Protein AF-0000000074260148 (afdb_homodimer)

Secondary structure (DSSP, 8-state):
-EEE-S-HHHHHHHHHHHHHHHHHHTPPEEEEEEEESSS--S-HHHHHHHHHHHHHHHHHHHHHHHHHTT--EEEEEEEE-HHHHHHHHHHHTT-S-EEEE----SS--SS-GGGGHHHHHHHH-SS-EEEEPP----/-EEE-S-GGGHHHHHHHHHHHHHHHTPPEEEEEEEESSS--S-HHHHHHHHHHHHHHHHHHHHHHHHHTT--EEEEEEEE-HHHHHHHHHHHTT-S-EEEE----SS--SS-GGGGHHHHHHHH-SS-EEEEPP----

Nearest PDB structures (foldseek):
  4r2l-assembly1_B-2  TM=7.404E-01  e=1.432E-06  Salmonella enterica subsp. enterica serovar Typhimurium str. LT2
  1mjh-assembly1_A  TM=7.047E-01  e=6.823E-06  Methanocaldococcus jannaschii
  2z3v-assembly1_A  TM=6.482E-01  e=2.674E-06  Thermus thermophilus HB8
  3cis-assembly4_H  TM=6.660E-01  e=1.295E-03  Mycobacterium tuberculosis
  2jax-assembly1_A-2  TM=6.660E-01  e=5.797E-03  Mycobacterium tuberculosis H37Rv

Radius of gyration: 19.1 Å; Cα contacts (8 Å, |Δi|>4): 539; chains: 2; bounding box: 44×57×39 Å

Sequence (276 aa):
MVVAVADPDDAAALADVATSLAAAHGATVHALSVVDMEAGGGHWDIVVERHEADATAAVDAVAERVAEAGLDAVRHVRYGSPDETIAAYAADHGADLIVMGAGARSGLRRFVSAGSTTPRVQRRSSVPVLAVPETSEEMVVAVADPDDAAALADVATSLAAAHGATVHALSVVDMEAGGGHWDIVVERHEADATAAVDAVAERVAEAGLDAVRHVRYGSPDETIAAYAADHGADLIVMGAGARSGLRRFVSAGSTTPRVQRRSSVPVLAVPETSEE

Solvent-accessible surface area (backbone atoms only — not comparable to full-atom values): 14393 Å² total; per-residue (Å²): 50,31,39,48,33,67,47,46,88,51,15,60,67,51,21,53,53,48,41,58,53,24,69,74,68,74,48,58,39,33,24,31,11,51,35,58,60,72,75,56,64,85,72,51,67,70,56,44,53,55,40,45,52,41,22,52,48,8,20,49,44,24,34,52,52,26,39,74,74,74,42,71,47,49,76,43,76,47,79,33,52,45,36,62,49,52,32,49,50,33,62,75,68,68,33,74,34,36,39,32,61,31,44,53,77,75,79,81,81,82,77,68,69,66,45,52,37,51,51,47,23,40,64,66,20,90,41,32,30,34,29,33,39,66,78,75,80,121,52,31,38,48,35,66,47,46,87,50,15,60,65,53,23,53,54,48,42,58,52,25,70,76,68,73,49,57,39,33,25,30,11,50,35,57,60,74,75,56,63,86,72,51,67,70,56,44,52,55,41,45,52,40,22,51,48,8,19,48,44,24,34,52,52,26,38,73,72,75,42,70,49,48,75,42,78,47,78,34,53,46,36,61,51,52,32,48,50,35,63,77,67,66,31,73,34,36,37,31,61,30,45,50,76,75,79,79,80,82,76,68,70,67,44,53,38,52,51,47,23,40,65,66,19,88,40,32,29,34,29,34,38,67,78,75,82,122

InterPro domains:
  IPR006016 UspA [PF00582] (2-133)
  IPR014729 Rossmann-like alpha/beta/alpha sandwich fold [G3DSA:3.40.50.620] (1-138)

Organism: NCBI:txid2743089

Structure (mmCIF, N/CA/C/O backbone):
data_AF-0000000074260148-model_v1
#
loop_
_entity.id
_entity.type
_entity.pdbx_description
1 polymer 'Universal stress protein'
#
loop_
_atom_site.group_PDB
_atom_site.id
_atom_site.type_symbol
_atom_site.label_atom_id
_atom_site.label_alt_id
_atom_site.label_comp_id
_atom_site.label_asym_id
_atom_site.label_entity_id
_atom_site.label_seq_id
_atom_site.pdbx_PDB_ins_code
_atom_site.Cartn_x
_atom_site.Cartn_y
_atom_site.Cartn_z
_atom_site.occupancy
_atom_site.B_iso_or_equiv
_atom_site.auth_seq_id
_atom_site.auth_comp_id
_atom_site.auth_asym_id
_atom_site.auth_atom_id
_atom_site.pdbx_PDB_model_num
ATOM 1 N N . MET A 1 1 ? -8.75 5.605 9.609 1 95.88 1 MET A N 1
ATOM 2 C CA . MET A 1 1 ? -7.785 5.535 8.516 1 95.88 1 MET A CA 1
ATOM 3 C C . MET A 1 1 ? -6.949 6.809 8.453 1 95.88 1 MET A C 1
ATOM 5 O O . MET A 1 1 ? -7.457 7.906 8.695 1 95.88 1 MET A O 1
ATOM 9 N N . VAL A 1 2 ? -5.629 6.652 8.141 1 97.62 2 VAL A N 1
ATOM 10 C CA . VAL A 1 2 ? -4.738 7.801 8.008 1 97.62 2 VAL A CA 1
ATOM 11 C C . VAL A 1 2 ? -4.422 8.031 6.531 1 97.62 2 VAL A C 1
ATOM 13 O O . VAL A 1 2 ? -3.99 7.113 5.828 1 97.62 2 VAL A O 1
ATOM 16 N N . VAL A 1 3 ? -4.676 9.203 6.09 1 97.69 3 VAL A N 1
ATOM 17 C CA . VAL A 1 3 ? -4.199 9.664 4.789 1 97.69 3 VAL A CA 1
ATOM 18 C C . VAL A 1 3 ? -2.986 10.57 4.973 1 97.69 3 VAL A C 1
ATOM 20 O O . VAL A 1 3 ? -3.121 11.727 5.395 1 97.69 3 VAL A O 1
ATOM 23 N N . ALA A 1 4 ? -1.833 10.023 4.676 1 97.25 4 ALA A N 1
ATOM 24 C CA . ALA A 1 4 ? -0.595 10.797 4.758 1 97.25 4 ALA A CA 1
ATOM 25 C C . ALA A 1 4 ? -0.276 11.469 3.426 1 97.25 4 ALA A C 1
ATOM 27 O O . ALA A 1 4 ? -0.114 10.797 2.406 1 97.25 4 ALA A O 1
ATOM 28 N N . VAL A 1 5 ? -0.141 12.766 3.475 1 94 5 VAL A N 1
ATOM 29 C CA . VAL A 1 5 ? 0.009 13.539 2.246 1 94 5 VAL A CA 1
ATOM 30 C C . VAL A 1 5 ? 1.077 14.617 2.439 1 94 5 VAL A C 1
ATOM 32 O O . VAL A 1 5 ? 1.074 15.328 3.443 1 94 5 VAL A O 1
ATOM 35 N N . ALA A 1 6 ? 2.041 14.617 1.541 1 86.75 6 ALA A N 1
ATOM 36 C CA . ALA A 1 6 ? 3.1 15.617 1.62 1 86.75 6 ALA A CA 1
ATOM 37 C C . ALA A 1 6 ? 2.91 16.703 0.563 1 86.75 6 ALA A C 1
ATOM 39 O O . ALA A 1 6 ? 3.234 17.875 0.796 1 86.75 6 ALA A O 1
ATOM 40 N N . ASP A 1 7 ? 2.436 16.344 -0.557 1 84.56 7 ASP A N 1
ATOM 41 C CA . ASP A 1 7 ? 2.244 17.25 -1.684 1 84.56 7 ASP A CA 1
ATOM 42 C C . ASP A 1 7 ? 0.759 17.5 -1.944 1 84.56 7 ASP A C 1
ATOM 44 O O . ASP A 1 7 ? 0.007 16.562 -2.205 1 84.56 7 ASP A O 1
ATOM 48 N N . PRO A 1 8 ? 0.373 18.766 -1.954 1 86.81 8 PRO A N 1
ATOM 49 C CA . PRO A 1 8 ? -1.029 19.094 -2.232 1 86.81 8 PRO A CA 1
ATOM 50 C C . PRO A 1 8 ? -1.505 18.547 -3.574 1 86.81 8 PRO A C 1
ATOM 52 O O . PRO A 1 8 ? -2.691 18.25 -3.74 1 86.81 8 PRO A O 1
ATOM 55 N N . ASP A 1 9 ? -0.556 18.375 -4.52 1 84.94 9 ASP A N 1
ATOM 56 C CA . ASP A 1 9 ? -0.931 17.891 -5.84 1 84.94 9 ASP A CA 1
ATOM 57 C C . ASP A 1 9 ? -1.389 16.438 -5.777 1 84.94 9 ASP A C 1
ATOM 59 O O . ASP A 1 9 ? -2.098 15.961 -6.668 1 84.94 9 ASP A O 1
ATOM 63 N N . ASP A 1 10 ? -1.05 15.766 -4.719 1 87.19 10 ASP A N 1
ATOM 64 C CA . ASP A 1 10 ? -1.437 14.367 -4.566 1 87.19 10 ASP A CA 1
ATOM 65 C C . ASP A 1 10 ? -2.752 14.242 -3.803 1 87.19 10 ASP A C 1
ATOM 67 O O . ASP A 1 10 ? -3.334 13.156 -3.732 1 87.19 10 ASP A O 1
ATOM 71 N N . ALA A 1 11 ? -3.215 15.32 -3.254 1 90.06 11 ALA A N 1
ATOM 72 C CA . ALA A 1 11 ? -4.316 15.297 -2.293 1 90.06 11 ALA A CA 1
ATOM 73 C C . ALA A 1 11 ? -5.586 14.734 -2.924 1 90.06 11 ALA A C 1
ATOM 75 O O . ALA A 1 11 ? -6.293 13.938 -2.307 1 90.06 11 ALA A O 1
ATOM 76 N N . ALA A 1 12 ? -5.844 15.125 -4.148 1 89.94 12 ALA A N 1
ATOM 77 C CA . ALA A 1 12 ? -7.102 14.734 -4.777 1 89.94 12 ALA A CA 1
ATOM 78 C C . ALA A 1 12 ? -7.195 13.219 -4.922 1 89.94 12 ALA A C 1
ATOM 80 O O . ALA A 1 12 ? -8.195 12.609 -4.523 1 89.94 12 ALA A O 1
ATOM 81 N N . ALA A 1 13 ? -6.219 12.656 -5.496 1 91.12 13 ALA A N 1
ATOM 82 C CA . ALA A 1 13 ? -6.219 11.211 -5.707 1 91.12 13 ALA A CA 1
ATOM 83 C C . ALA A 1 13 ? -6.312 10.469 -4.379 1 91.12 13 ALA A C 1
ATOM 85 O O . ALA A 1 13 ? -7.047 9.484 -4.266 1 91.12 13 ALA A O 1
ATOM 86 N N . LEU A 1 14 ? -5.605 10.891 -3.383 1 94.56 14 LEU A N 1
ATOM 87 C CA . LEU A 1 14 ? -5.609 10.242 -2.076 1 94.56 14 LEU A CA 1
ATOM 88 C C . LEU A 1 14 ? -6.969 10.391 -1.399 1 94.56 14 LEU A C 1
ATOM 90 O O . LEU A 1 14 ? -7.473 9.438 -0.801 1 94.56 14 LEU A O 1
ATOM 94 N N . ALA A 1 15 ? -7.52 11.539 -1.519 1 94.38 15 ALA A N 1
ATOM 95 C CA . ALA A 1 15 ? -8.828 11.789 -0.925 1 94.38 15 ALA A CA 1
ATOM 96 C C . ALA A 1 15 ? -9.898 10.914 -1.574 1 94.38 15 ALA A C 1
ATOM 98 O O . ALA A 1 15 ? -10.781 10.383 -0.89 1 94.38 15 ALA A O 1
ATOM 99 N N . ASP A 1 16 ? -9.852 10.797 -2.904 1 93.38 16 ASP A N 1
ATOM 100 C CA . ASP A 1 16 ? -10.828 9.969 -3.604 1 93.38 16 ASP A CA 1
ATOM 101 C C . ASP A 1 16 ? -10.789 8.531 -3.098 1 93.38 16 ASP A C 1
ATOM 103 O O . ASP A 1 16 ? -11.836 7.938 -2.822 1 93.38 16 ASP A O 1
ATOM 107 N N . VAL A 1 17 ? -9.609 8.031 -2.979 1 92.25 17 VAL A N 1
ATOM 108 C CA . VAL A 1 17 ? -9.438 6.668 -2.484 1 92.25 17 VAL A CA 1
ATOM 109 C C . VAL A 1 17 ? -9.938 6.574 -1.043 1 92.25 17 VAL A C 1
ATOM 111 O O . VAL A 1 17 ? -10.688 5.66 -0.697 1 92.25 17 VAL A O 1
ATOM 114 N N . ALA A 1 18 ? -9.539 7.508 -0.226 1 91.81 18 ALA A N 1
ATOM 115 C CA . ALA A 1 18 ? -9.906 7.523 1.187 1 91.81 18 ALA A CA 1
ATOM 116 C C . ALA A 1 18 ? -11.422 7.633 1.356 1 91.81 18 ALA A C 1
ATOM 118 O O . ALA A 1 18 ? -12.008 6.957 2.207 1 91.81 18 ALA A O 1
ATOM 119 N N . THR A 1 19 ? -12.023 8.453 0.568 1 92.56 19 THR A N 1
ATOM 120 C CA . THR A 1 19 ? -13.469 8.656 0.664 1 92.56 19 THR A CA 1
ATOM 121 C C . THR A 1 19 ? -14.219 7.387 0.296 1 92.56 19 THR A C 1
ATOM 123 O O . THR A 1 19 ? -15.172 7.004 0.978 1 92.56 19 THR A O 1
ATOM 126 N N . SER A 1 20 ? -13.828 6.773 -0.776 1 89.56 20 SER A N 1
ATOM 127 C CA . SER A 1 20 ? -14.453 5.523 -1.192 1 89.56 20 SER A CA 1
ATOM 128 C C . SER A 1 20 ? -14.367 4.469 -0.094 1 89.56 20 SER A C 1
ATOM 130 O O . SER A 1 20 ? -15.359 3.807 0.215 1 89.56 20 SER A O 1
ATOM 132 N N . LEU A 1 21 ? -13.203 4.379 0.535 1 88.75 21 LEU A N 1
ATOM 133 C CA . LEU A 1 21 ? -12.984 3.395 1.588 1 88.75 21 LEU A CA 1
ATOM 134 C C . LEU A 1 21 ? -13.766 3.758 2.846 1 88.75 21 LEU A C 1
ATOM 136 O O . LEU A 1 21 ? -14.359 2.887 3.484 1 88.75 21 LEU A O 1
ATOM 140 N N . ALA A 1 22 ? -13.75 5 3.18 1 89.38 22 ALA A N 1
ATOM 141 C CA . ALA A 1 22 ? -14.438 5.469 4.379 1 89.38 22 ALA A CA 1
ATOM 142 C C . ALA A 1 22 ? -15.945 5.281 4.262 1 89.38 22 ALA A C 1
ATOM 144 O O . ALA A 1 22 ? -16.609 4.895 5.227 1 89.38 22 ALA A O 1
ATOM 145 N N . ALA A 1 23 ? -16.453 5.527 3.107 1 85 23 ALA A N 1
ATOM 146 C CA . ALA A 1 23 ? -17.891 5.375 2.879 1 85 23 ALA A CA 1
ATOM 147 C C . ALA A 1 23 ? -18.312 3.914 3.02 1 85 23 ALA A C 1
ATOM 149 O O . ALA A 1 23 ? -19.391 3.621 3.537 1 85 23 ALA A O 1
ATOM 150 N N . ALA A 1 24 ? -17.469 3.045 2.633 1 81.06 24 ALA A N 1
ATOM 151 C CA . ALA A 1 24 ? -17.781 1.617 2.654 1 81.06 24 ALA A CA 1
ATOM 152 C C . ALA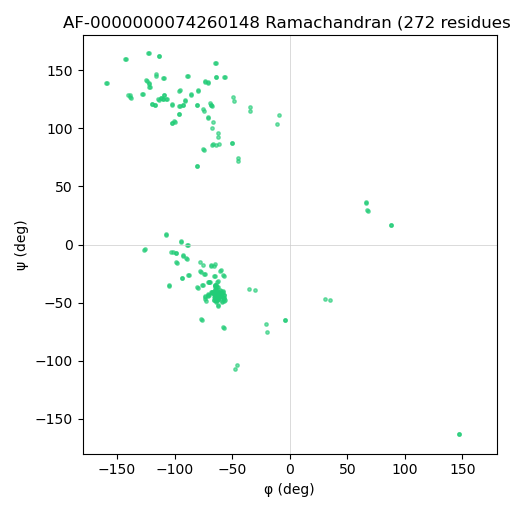 A 1 24 ? -17.672 1.055 4.07 1 81.06 24 ALA A C 1
ATOM 154 O O . ALA A 1 24 ? -18.359 0.094 4.414 1 81.06 24 ALA A O 1
ATOM 155 N N . HIS A 1 25 ? -16.891 1.694 5.023 1 81.81 25 HIS A N 1
ATOM 156 C CA . HIS A 1 25 ? -16.562 1.053 6.293 1 81.81 25 HIS A CA 1
ATOM 157 C C . HIS A 1 25 ? -16.938 1.952 7.469 1 81.81 25 HIS A C 1
ATOM 159 O O . HIS A 1 25 ? -16.797 1.551 8.625 1 81.81 25 HIS A O 1
ATOM 165 N N . GLY A 1 26 ? -17.391 3.143 7.199 1 83.75 26 GLY A N 1
ATOM 166 C CA . GLY A 1 26 ? -17.672 4.09 8.266 1 83.75 26 GLY A CA 1
ATOM 167 C C . GLY A 1 26 ? -16.422 4.527 9.016 1 83.75 26 GLY A C 1
ATOM 168 O O . GLY A 1 26 ? -16.469 4.707 10.234 1 83.75 26 GLY A O 1
ATOM 169 N N . ALA A 1 27 ? -15.352 4.664 8.352 1 88 27 ALA A N 1
ATOM 170 C CA . ALA A 1 27 ? -14.062 4.969 8.961 1 88 27 ALA A CA 1
ATOM 171 C C . ALA A 1 27 ? -13.852 6.473 9.086 1 88 27 ALA A C 1
ATOM 173 O O . ALA A 1 27 ? -14.344 7.246 8.258 1 88 27 ALA A O 1
ATOM 174 N N . THR A 1 28 ? -13.188 6.898 10.148 1 93.81 28 THR A N 1
ATOM 175 C CA . THR A 1 28 ?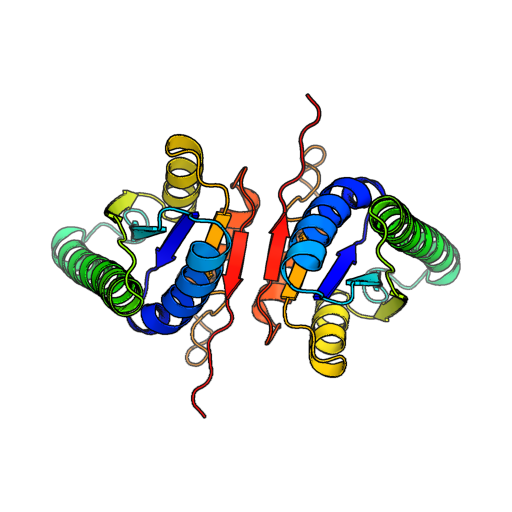 -12.734 8.281 10.289 1 93.81 28 THR A CA 1
ATOM 176 C C . THR A 1 28 ? -11.461 8.516 9.484 1 93.81 28 THR A C 1
ATOM 178 O O . THR A 1 28 ? -10.531 7.707 9.523 1 93.81 28 THR A O 1
ATOM 181 N N . VAL A 1 29 ? -11.508 9.648 8.734 1 96.75 29 VAL A N 1
ATOM 182 C CA . VAL A 1 29 ? -10.344 9.984 7.926 1 96.75 29 VAL A CA 1
ATOM 183 C C . VAL A 1 29 ? -9.461 10.977 8.68 1 96.75 29 VAL A C 1
ATOM 185 O O . VAL A 1 29 ? -9.914 12.055 9.07 1 96.75 29 VAL A O 1
ATOM 188 N N . HIS A 1 30 ? -8.219 10.609 8.961 1 98.19 30 HIS A N 1
ATOM 189 C CA . HIS A 1 30 ? -7.191 11.508 9.484 1 98.19 30 HIS A CA 1
ATOM 190 C C . HIS A 1 30 ? -6.254 11.969 8.375 1 98.19 30 HIS A C 1
ATOM 192 O O . HIS A 1 30 ? -5.465 11.18 7.852 1 98.19 30 HIS A O 1
ATOM 198 N N . ALA A 1 31 ? -6.398 13.219 7.961 1 98.25 31 ALA A N 1
ATOM 199 C CA . ALA A 1 31 ? -5.441 13.805 7.027 1 98.25 31 ALA A CA 1
ATOM 200 C C . ALA A 1 31 ? -4.184 14.273 7.75 1 98.25 31 ALA A C 1
ATOM 202 O O . ALA A 1 31 ? -4.254 15.141 8.625 1 98.25 31 ALA A O 1
ATOM 203 N N . LEU A 1 32 ? -3.055 13.703 7.359 1 98.44 32 LEU A N 1
ATOM 204 C CA . LEU A 1 32 ? -1.814 13.953 8.086 1 98.44 32 LEU A CA 1
ATOM 205 C C . LEU A 1 32 ? -0.707 14.398 7.137 1 98.44 32 LEU A C 1
ATOM 207 O O . LEU A 1 32 ? -0.5 13.781 6.086 1 98.44 32 LEU A O 1
ATOM 211 N N . SER A 1 33 ? -0.064 15.43 7.426 1 97.44 33 SER A N 1
ATOM 212 C CA . SER A 1 33 ? 1.19 15.828 6.789 1 97.44 33 SER A CA 1
ATOM 213 C C . SER A 1 33 ? 2.293 16.031 7.82 1 97.44 33 SER A C 1
ATOM 215 O O . SER A 1 33 ? 2.037 16.531 8.922 1 97.44 33 SER A O 1
ATOM 217 N N . VAL A 1 34 ? 3.479 15.609 7.453 1 95.44 34 VAL A N 1
ATOM 218 C CA . VAL A 1 34 ? 4.613 15.719 8.359 1 95.44 34 VAL A CA 1
ATOM 219 C C . VAL A 1 34 ? 5.672 16.641 7.762 1 95.44 34 VAL A C 1
ATOM 221 O O . VAL A 1 34 ? 6.125 16.422 6.633 1 95.44 34 VAL A O 1
ATOM 224 N N . VAL A 1 35 ? 6.004 17.703 8.422 1 92.69 35 VAL A N 1
ATOM 225 C CA . VAL A 1 35 ? 7.125 18.547 8.047 1 92.69 35 VAL A CA 1
ATOM 226 C C . VAL A 1 35 ? 8.438 17.875 8.422 1 92.69 35 VAL A C 1
ATOM 228 O O . VAL A 1 35 ? 8.711 17.641 9.602 1 92.69 35 VAL A O 1
ATOM 231 N N . ASP A 1 36 ? 9.211 17.578 7.375 1 88.06 36 ASP A N 1
ATOM 232 C CA . ASP A 1 36 ? 10.453 16.844 7.574 1 88.06 36 ASP A CA 1
ATOM 233 C C . ASP A 1 36 ? 11.5 17.719 8.266 1 88.06 36 ASP A C 1
ATOM 235 O O . ASP A 1 36 ? 12.039 18.641 7.664 1 88.06 36 ASP A O 1
ATOM 239 N N . MET A 1 37 ? 11.789 17.391 9.5 1 84.75 37 MET A N 1
ATOM 240 C CA . MET A 1 37 ? 12.742 18.188 10.273 1 84.75 37 MET A CA 1
ATOM 241 C C . MET A 1 37 ? 14.156 17.656 10.094 1 84.75 37 MET A C 1
ATOM 243 O O . MET A 1 37 ? 15.125 18.281 10.539 1 84.75 37 MET A O 1
ATOM 247 N N . GLU A 1 38 ? 14.273 16.531 9.539 1 76.38 38 GLU A N 1
ATOM 248 C CA . GLU A 1 38 ? 15.602 15.961 9.328 1 76.38 38 GLU A CA 1
ATOM 249 C C . GLU A 1 38 ? 16.203 16.422 8 1 76.38 38 GLU A C 1
ATOM 251 O O . GLU A 1 38 ? 17.406 16.312 7.777 1 76.38 38 GLU A O 1
ATOM 256 N N . ALA A 1 39 ? 15.383 16.781 7.004 1 64.56 39 ALA A N 1
ATOM 257 C CA . ALA A 1 39 ? 15.883 17.203 5.695 1 64.56 39 ALA A CA 1
ATOM 258 C C . ALA A 1 39 ? 16.688 18.5 5.805 1 64.56 39 ALA A C 1
ATOM 260 O O . ALA A 1 39 ? 17.578 18.75 4.977 1 64.56 39 ALA A O 1
ATOM 261 N N . GLY A 1 40 ? 16.391 19.562 6.617 1 57.16 40 GLY A N 1
ATOM 262 C CA . GLY A 1 40 ? 16.984 20.875 6.613 1 57.16 40 GLY A CA 1
ATOM 263 C C . GLY A 1 40 ? 18.375 20.906 7.223 1 57.16 40 GLY A C 1
ATOM 264 O O . GLY A 1 40 ? 18.562 20.547 8.391 1 57.16 40 GLY A O 1
ATOM 265 N N . GLY A 1 41 ? 19.219 20.594 6.516 1 49.44 41 GLY A N 1
ATOM 266 C CA . GLY A 1 41 ? 20.531 21.109 6.844 1 49.44 41 GLY A CA 1
ATOM 267 C C . GLY A 1 41 ? 20.484 22.5 7.434 1 49.44 41 GLY A C 1
ATOM 268 O O . GLY A 1 41 ? 19.594 23.297 7.105 1 49.44 41 GLY A O 1
ATOM 269 N N . GLY A 1 42 ? 20.859 22.688 8.656 1 53.66 42 GLY A N 1
ATOM 270 C CA . GLY A 1 42 ? 21.172 23.844 9.492 1 53.66 42 GLY A CA 1
ATOM 271 C C . GLY A 1 42 ? 20.31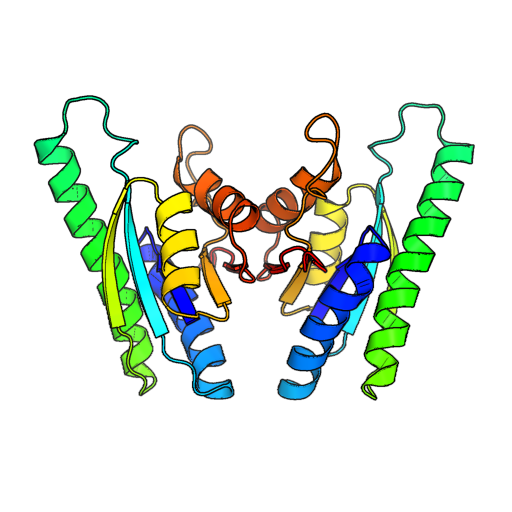2 25.062 9.188 1 53.66 42 GLY A C 1
ATOM 272 O O . GLY A 1 42 ? 20.328 26.047 9.93 1 53.66 42 GLY A O 1
ATOM 273 N N . HIS A 1 43 ? 20.125 25.453 7.996 1 53.38 43 HIS A N 1
ATOM 274 C CA . HIS A 1 43 ? 19.5 26.75 7.73 1 53.38 43 HIS A CA 1
ATOM 275 C C . HIS A 1 43 ? 17.984 26.656 7.863 1 53.38 43 HIS A C 1
ATOM 277 O O . HIS A 1 43 ? 17.266 26.734 6.867 1 53.38 43 HIS A O 1
ATOM 283 N N . TRP A 1 44 ? 17.422 26.438 9.039 1 56.5 44 TRP A N 1
ATOM 284 C CA . TRP A 1 44 ? 16.219 25.828 9.57 1 56.5 44 TRP A CA 1
ATOM 285 C C . TRP A 1 44 ? 15 26.719 9.352 1 56.5 44 TRP A C 1
ATOM 287 O O . TRP A 1 44 ? 13.93 26.234 8.984 1 56.5 44 TRP A O 1
ATOM 297 N N . ASP A 1 45 ? 15.125 28.125 9.422 1 60.56 45 ASP A N 1
ATOM 298 C CA . ASP A 1 45 ? 13.93 28.906 9.734 1 60.56 45 ASP A CA 1
ATOM 299 C C . ASP A 1 45 ? 13.016 29.016 8.516 1 60.56 45 ASP A C 1
ATOM 301 O O . ASP A 1 45 ? 11.828 28.719 8.594 1 60.56 45 ASP A O 1
ATOM 305 N N . ILE A 1 46 ? 13.508 29.688 7.449 1 58.31 46 ILE A N 1
ATOM 306 C CA . ILE A 1 46 ? 12.688 30 6.277 1 58.31 46 ILE A CA 1
ATOM 307 C C . ILE A 1 46 ? 12.234 28.703 5.609 1 58.31 46 ILE A C 1
ATOM 309 O O . ILE A 1 46 ? 11.078 28.578 5.191 1 58.31 46 ILE A O 1
ATOM 313 N N . VAL A 1 47 ? 13 27.75 5.684 1 63.19 47 VAL A N 1
ATOM 314 C CA . VAL A 1 47 ? 12.742 26.469 5.023 1 63.19 47 VAL A CA 1
ATOM 315 C C . VAL A 1 47 ? 11.633 25.719 5.762 1 63.19 47 VAL A C 1
ATOM 317 O O . VAL A 1 47 ? 10.727 25.172 5.141 1 63.19 47 VAL A O 1
ATOM 320 N N . VAL A 1 48 ? 11.57 26.078 6.969 1 71.31 48 VAL A N 1
ATOM 321 C CA . VAL A 1 48 ? 10.578 25.391 7.777 1 71.31 48 VAL A CA 1
ATOM 322 C C . VAL A 1 48 ? 9.203 26 7.539 1 71.31 48 VAL A C 1
ATOM 324 O O . VAL A 1 48 ? 8.203 25.281 7.441 1 71.31 48 VAL A O 1
ATOM 327 N N . GLU A 1 49 ? 9.195 27.344 7.363 1 75.56 49 GLU A N 1
ATOM 328 C CA . GLU A 1 49 ? 7.914 28 7.148 1 75.56 49 GLU A CA 1
ATOM 329 C C . GLU A 1 49 ? 7.273 27.547 5.84 1 75.56 49 GLU A C 1
ATOM 331 O O . GLU A 1 49 ? 6.062 27.344 5.777 1 75.56 49 GLU A O 1
ATOM 336 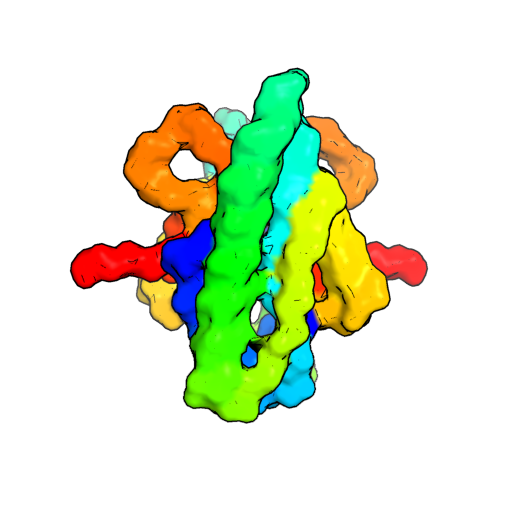N N . ARG A 1 50 ? 8.078 27.484 4.852 1 78.44 50 ARG A N 1
ATOM 337 C CA . ARG A 1 50 ? 7.562 27.062 3.557 1 78.44 50 ARG A CA 1
ATOM 338 C C . ARG A 1 50 ? 7.09 25.609 3.609 1 78.44 50 ARG A C 1
ATOM 340 O O . ARG A 1 50 ? 6.047 25.281 3.053 1 78.44 50 ARG A O 1
ATOM 347 N N . HIS A 1 51 ? 7.73 24.828 4.316 1 83.56 51 HIS A N 1
ATOM 348 C CA . HIS A 1 51 ? 7.359 23.422 4.438 1 83.56 51 HIS A CA 1
ATOM 349 C C . HIS A 1 51 ? 6.07 23.266 5.234 1 83.56 51 HIS A C 1
ATOM 351 O O . HIS A 1 51 ? 5.238 22.406 4.914 1 83.56 51 HIS A O 1
ATOM 357 N N . GLU A 1 52 ? 5.969 24.172 6.121 1 89.31 52 GLU A N 1
ATOM 358 C CA . GLU A 1 52 ? 4.746 24.141 6.914 1 89.31 52 GLU A CA 1
ATOM 359 C C . GLU A 1 52 ? 3.535 24.562 6.086 1 89.31 52 GLU A C 1
ATOM 361 O O . GLU A 1 52 ? 2.455 23.984 6.219 1 89.31 52 GLU A O 1
ATOM 366 N N . ALA A 1 53 ? 3.717 25.594 5.324 1 91.69 53 ALA A N 1
ATOM 367 C CA . ALA A 1 53 ? 2.633 26.047 4.457 1 91.69 53 ALA A CA 1
ATOM 368 C C . ALA A 1 53 ? 2.213 24.953 3.484 1 91.69 53 ALA A C 1
ATOM 370 O O . ALA A 1 53 ? 1.02 24.734 3.26 1 91.69 53 ALA A O 1
ATOM 371 N N . ASP A 1 54 ? 3.123 24.266 2.938 1 89.62 54 ASP A N 1
ATOM 372 C CA . ASP A 1 54 ? 2.838 23.172 2.02 1 89.62 54 ASP A CA 1
ATOM 373 C C . ASP A 1 54 ? 2.117 22.031 2.734 1 89.62 54 ASP A C 1
ATOM 375 O O . ASP A 1 54 ? 1.187 21.438 2.186 1 89.62 54 ASP A O 1
ATOM 379 N N . ALA A 1 55 ? 2.594 21.766 3.93 1 93.56 55 ALA A N 1
ATOM 380 C CA . ALA A 1 55 ? 1.971 20.703 4.723 1 93.56 55 ALA A CA 1
ATOM 381 C C . ALA A 1 55 ? 0.514 21.047 5.031 1 93.56 55 ALA A C 1
ATOM 383 O O . ALA A 1 55 ? -0.37 20.203 4.883 1 93.56 55 ALA A O 1
ATOM 384 N N . THR A 1 56 ? 0.291 22.266 5.402 1 96.31 56 THR A N 1
ATOM 385 C CA . THR A 1 56 ? -1.061 22.719 5.719 1 96.31 56 THR A CA 1
ATOM 386 C C . THR A 1 56 ? -1.949 22.672 4.48 1 96.31 56 THR A C 1
ATOM 388 O O . THR A 1 56 ? -3.082 22.188 4.539 1 96.31 56 THR A O 1
ATOM 391 N N . ALA A 1 57 ? -1.42 23.109 3.389 1 95.94 57 ALA A N 1
ATOM 392 C CA . ALA A 1 57 ? -2.176 23.078 2.139 1 95.94 57 ALA A CA 1
ATOM 393 C C . ALA A 1 57 ? -2.545 21.656 1.743 1 95.94 57 ALA A C 1
ATOM 395 O O . ALA A 1 57 ? -3.648 21.406 1.252 1 95.94 57 ALA A O 1
ATOM 396 N N . ALA A 1 58 ? -1.646 20.781 1.921 1 94.44 58 ALA A N 1
ATOM 397 C CA . ALA A 1 58 ? -1.872 19.375 1.556 1 94.44 58 ALA A CA 1
ATOM 398 C C . ALA A 1 58 ? -2.99 18.766 2.395 1 94.44 58 ALA A C 1
ATOM 400 O O . ALA A 1 58 ? -3.898 18.125 1.857 1 94.44 58 ALA A O 1
ATOM 401 N N . VAL A 1 59 ? -2.916 18.953 3.67 1 97.12 59 VAL A N 1
ATOM 402 C CA . VAL A 1 59 ? -3.924 18.422 4.586 1 97.12 59 VAL A CA 1
ATOM 403 C C . VAL A 1 59 ? -5.277 19.062 4.281 1 97.12 59 VAL A C 1
ATOM 405 O O . VAL A 1 59 ? -6.305 18.375 4.281 1 97.12 59 VAL A O 1
ATOM 408 N N . ASP A 1 60 ? -5.32 20.344 4.043 1 97.06 60 ASP A N 1
ATOM 409 C CA . ASP A 1 60 ? -6.559 21.047 3.719 1 97.06 60 ASP A CA 1
ATOM 410 C C . ASP A 1 60 ? -7.18 20.5 2.434 1 97.06 60 ASP A C 1
ATOM 412 O O . ASP A 1 60 ? -8.398 20.312 2.355 1 97.06 60 ASP A O 1
ATOM 416 N N . ALA A 1 61 ? -6.359 20.312 1.476 1 95.38 61 ALA A N 1
ATOM 417 C CA . ALA A 1 61 ? -6.844 19.797 0.199 1 95.38 61 ALA A CA 1
ATOM 418 C C . ALA A 1 61 ? -7.523 18.438 0.379 1 95.38 61 ALA A C 1
ATOM 420 O O . ALA A 1 61 ? -8.594 18.188 -0.189 1 95.38 61 ALA A O 1
ATOM 421 N N . VAL A 1 62 ? -6.934 17.531 1.161 1 96.44 62 VAL A N 1
ATOM 422 C CA . VAL A 1 62 ? -7.527 16.234 1.441 1 96.44 62 VAL A CA 1
ATOM 423 C C . VAL A 1 62 ? -8.852 16.406 2.18 1 96.44 62 VAL A C 1
ATOM 425 O O . VAL A 1 62 ? -9.867 15.82 1.805 1 96.44 62 VAL A O 1
ATOM 428 N N . ALA A 1 63 ? -8.875 17.234 3.191 1 96.81 63 ALA A N 1
ATOM 429 C CA . ALA A 1 63 ? -10.062 17.438 4.02 1 96.81 63 ALA A CA 1
ATOM 430 C C . ALA A 1 63 ? -11.211 18.016 3.199 1 96.81 63 ALA A C 1
ATOM 432 O O . ALA A 1 63 ? -12.367 17.625 3.365 1 96.81 63 ALA A O 1
ATOM 433 N N . GLU A 1 64 ? -10.914 18.953 2.41 1 95.69 64 GLU A N 1
ATOM 434 C CA . GLU A 1 64 ? -11.938 19.578 1.58 1 95.69 64 GLU A CA 1
ATOM 435 C C . GLU A 1 64 ? -12.57 18.578 0.628 1 95.69 64 GLU A C 1
ATOM 437 O O . GLU A 1 64 ? -13.797 18.547 0.468 1 95.69 64 GLU A O 1
ATOM 442 N N . ARG A 1 65 ? -11.758 17.797 0.02 1 93.81 65 ARG A N 1
ATOM 443 C CA . ARG A 1 65 ? -12.266 16.781 -0.902 1 93.81 65 ARG A CA 1
ATOM 444 C C . ARG A 1 65 ? -13.109 15.742 -0.168 1 93.81 65 ARG A C 1
ATOM 446 O O . ARG A 1 65 ? -14.141 15.305 -0.676 1 93.81 65 ARG A O 1
ATOM 453 N N . VAL A 1 66 ? -12.664 15.305 0.968 1 94.88 66 VAL A N 1
ATOM 454 C CA . VAL A 1 66 ? -13.406 14.359 1.792 1 94.88 66 VAL A CA 1
ATOM 455 C C . VAL A 1 66 ? -14.75 14.969 2.188 1 94.88 66 VAL A C 1
ATOM 457 O O . VAL A 1 66 ? -15.781 14.289 2.154 1 94.88 66 VAL A O 1
ATOM 460 N N . ALA A 1 67 ? -14.766 16.25 2.494 1 94.56 67 ALA A N 1
ATOM 461 C CA . ALA A 1 67 ? -15.984 16.953 2.875 1 94.56 67 ALA A CA 1
ATOM 462 C C . ALA A 1 67 ? -16.984 16.984 1.722 1 94.56 67 ALA A C 1
ATOM 464 O O . ALA A 1 67 ? -18.203 16.922 1.938 1 94.56 67 ALA A O 1
ATOM 465 N N . GLU A 1 68 ? -16.438 17.109 0.532 1 93.56 68 GLU A N 1
ATOM 466 C CA . GLU A 1 68 ? -17.297 17.109 -0.652 1 93.56 68 GLU A CA 1
ATOM 467 C C . GLU A 1 68 ? -18.078 15.805 -0.757 1 93.56 68 GLU A C 1
ATOM 469 O O . GLU A 1 68 ? -19.141 15.773 -1.382 1 93.56 68 GLU A O 1
ATOM 474 N N . ALA A 1 69 ? -17.625 14.797 -0.163 1 91.38 69 ALA A N 1
ATOM 475 C CA . ALA A 1 69 ? -18.312 13.508 -0.189 1 91.38 69 ALA A CA 1
ATOM 476 C C . ALA A 1 69 ? -19.203 13.336 1.029 1 91.38 69 ALA A C 1
ATOM 478 O O . ALA A 1 69 ? -19.781 12.258 1.242 1 91.38 69 ALA A O 1
ATOM 479 N N . GLY A 1 70 ? -19.281 14.328 1.87 1 92.19 70 GLY A N 1
ATOM 480 C CA . GLY A 1 70 ? -20.172 14.297 3.023 1 92.19 70 GLY A CA 1
ATOM 481 C C . GLY A 1 70 ? -19.531 13.664 4.25 1 92.19 70 GLY A C 1
ATOM 482 O O . GLY A 1 70 ? -20.234 13.234 5.168 1 92.19 70 GLY A O 1
ATOM 483 N N . LEU A 1 71 ? -18.281 13.555 4.234 1 93.69 71 LEU A N 1
ATOM 484 C CA . LEU A 1 71 ? -17.531 12.992 5.355 1 93.69 71 LEU A CA 1
ATOM 485 C C . LEU A 1 71 ? -16.656 14.047 6.02 1 93.69 71 LEU A C 1
ATOM 487 O O . LEU A 1 71 ? -16.438 15.125 5.453 1 93.69 71 LEU A O 1
ATOM 491 N N . ASP A 1 72 ? -16.266 13.695 7.234 1 91.12 72 ASP A N 1
ATOM 492 C CA . ASP A 1 72 ? -15.367 14.609 7.93 1 91.12 72 ASP A CA 1
ATOM 493 C C . ASP A 1 72 ? -13.969 14.008 8.055 1 91.12 72 ASP A C 1
ATOM 495 O O . ASP A 1 72 ? -13.82 12.797 8.195 1 91.12 72 ASP A O 1
ATOM 499 N N . ALA A 1 73 ? -13.023 14.875 7.93 1 96.19 73 ALA A N 1
ATOM 500 C CA . ALA A 1 73 ? -11.633 14.469 8.141 1 96.19 73 ALA A CA 1
ATOM 501 C C . ALA A 1 73 ? -10.984 15.297 9.242 1 96.19 73 ALA A C 1
ATOM 503 O O . ALA A 1 73 ? -11.211 16.5 9.336 1 96.19 73 ALA A O 1
ATOM 504 N N . VAL A 1 74 ? -10.234 14.688 10.07 1 96.81 74 VAL A N 1
ATOM 505 C CA . VAL A 1 74 ? -9.422 15.383 11.062 1 96.81 74 VAL A CA 1
ATOM 506 C C . VAL A 1 74 ? -8.086 15.789 10.438 1 96.81 74 VAL A C 1
ATOM 508 O O . VAL A 1 74 ? -7.43 14.977 9.781 1 96.81 74 VAL A O 1
ATOM 511 N N . ARG A 1 75 ? -7.727 17.031 10.594 1 97.88 75 ARG A N 1
ATOM 512 C CA . ARG A 1 75 ? -6.512 17.594 10 1 97.88 75 ARG A CA 1
ATOM 513 C C . ARG A 1 75 ? -5.359 17.578 11 1 97.88 75 ARG A C 1
ATOM 515 O O . ARG A 1 75 ? -5.52 18.031 12.133 1 97.88 75 ARG A O 1
ATOM 522 N N . HIS A 1 76 ? -4.219 17.109 10.555 1 98 76 HIS A N 1
ATOM 523 C CA . HIS A 1 76 ? -3.037 17.109 11.406 1 98 76 HIS A CA 1
ATOM 524 C C . HIS A 1 76 ? -1.787 17.484 10.617 1 98 76 HIS A C 1
ATOM 526 O O . HIS A 1 76 ? -1.532 16.938 9.547 1 98 76 HIS A O 1
ATOM 532 N N . VAL A 1 77 ? -1.048 18.453 11.133 1 97.5 77 VAL A N 1
ATOM 533 C CA . VAL A 1 77 ? 0.321 18.719 10.703 1 97.5 77 VAL A CA 1
ATOM 534 C C . VAL A 1 77 ? 1.288 18.422 11.844 1 97.5 77 VAL A C 1
ATOM 536 O O . VAL A 1 77 ? 1.115 18.922 12.961 1 97.5 77 VAL A O 1
ATOM 539 N N . ARG A 1 78 ? 2.236 17.594 11.617 1 96.88 78 ARG A N 1
ATOM 540 C CA . ARG A 1 78 ? 3.223 17.203 12.617 1 96.88 78 ARG A CA 1
ATOM 541 C C . ARG A 1 78 ? 4.641 17.5 12.133 1 96.88 78 ARG A C 1
ATOM 543 O O . ARG A 1 78 ? 4.844 17.844 10.969 1 96.88 78 ARG A O 1
ATOM 550 N N . TYR A 1 79 ? 5.59 17.469 13.109 1 94.06 79 TYR A N 1
ATOM 551 C CA . TYR A 1 79 ? 6.996 17.734 12.82 1 94.06 79 TYR A CA 1
ATOM 552 C C . TYR A 1 79 ? 7.867 16.562 13.219 1 94.06 79 TYR A C 1
ATOM 554 O O . TYR A 1 79 ? 7.664 15.953 14.273 1 94.06 79 TYR A O 1
ATOM 562 N N . GLY A 1 80 ? 8.828 16.156 12.359 1 93.38 80 GLY A N 1
ATOM 563 C CA . GLY A 1 80 ? 9.727 15.047 12.656 1 93.38 80 GLY A CA 1
ATOM 564 C C . GLY A 1 80 ? 10.133 14.266 11.422 1 93.38 80 GLY A C 1
ATOM 565 O O . GLY A 1 80 ? 10.188 14.82 10.32 1 93.38 80 GLY A O 1
ATOM 566 N N . SER A 1 81 ? 10.641 13.07 11.641 1 92.88 81 SER A N 1
ATOM 567 C CA . SER A 1 81 ? 10.875 12.148 10.539 1 92.88 81 SER A CA 1
ATOM 568 C C . SER A 1 81 ? 9.562 11.641 9.953 1 92.88 81 SER A C 1
ATOM 570 O O . SER A 1 81 ? 8.758 11.039 10.656 1 92.88 81 SER A O 1
ATOM 572 N N . PRO A 1 82 ? 9.305 11.844 8.695 1 94.44 82 PRO A N 1
ATOM 573 C CA . PRO A 1 82 ? 8 11.516 8.117 1 94.44 82 PRO A CA 1
ATOM 574 C C . PRO A 1 82 ? 7.625 10.055 8.32 1 94.44 82 PRO A C 1
ATOM 576 O O . PRO A 1 82 ? 6.512 9.75 8.758 1 94.44 82 PRO A O 1
ATOM 579 N N . ASP A 1 83 ? 8.547 9.141 8.016 1 94.44 83 ASP A N 1
ATOM 580 C CA . ASP A 1 83 ? 8.203 7.723 8.094 1 94.44 83 ASP A CA 1
ATOM 581 C C . ASP A 1 83 ? 7.91 7.312 9.539 1 94.44 83 ASP A C 1
ATOM 583 O O . ASP A 1 83 ? 6.938 6.602 9.797 1 94.44 83 ASP A O 1
ATOM 587 N N . GLU A 1 84 ? 8.742 7.801 10.5 1 95.88 84 GLU A N 1
ATOM 588 C CA . GLU A 1 84 ? 8.523 7.504 11.914 1 95.88 84 GLU A CA 1
ATOM 589 C C . GLU A 1 84 ? 7.219 8.117 12.414 1 95.88 84 GLU A C 1
ATOM 591 O O . GLU A 1 84 ? 6.43 7.449 13.086 1 95.88 84 GLU A O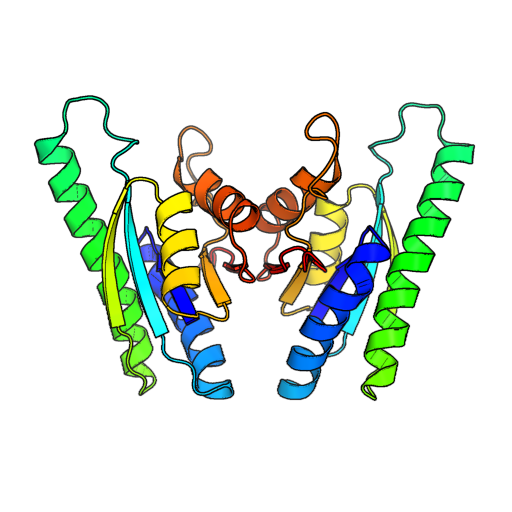 1
ATOM 596 N N . THR A 1 85 ? 7.008 9.336 12.047 1 97.44 85 THR A N 1
ATOM 597 C CA . THR A 1 85 ? 5.859 10.086 12.539 1 97.44 85 THR A CA 1
ATOM 598 C C . THR A 1 85 ? 4.559 9.508 11.992 1 97.44 85 THR A C 1
ATOM 600 O O . THR A 1 85 ? 3.586 9.344 12.727 1 97.44 85 THR A O 1
ATOM 603 N N . ILE A 1 86 ? 4.512 9.141 10.734 1 97.75 86 ILE A N 1
ATOM 604 C CA . ILE A 1 86 ? 3.32 8.586 10.102 1 97.75 86 ILE A CA 1
ATOM 605 C C . ILE A 1 86 ? 2.982 7.234 10.734 1 97.75 86 ILE A C 1
ATOM 607 O O . ILE A 1 86 ? 1.837 6.996 11.125 1 97.75 86 ILE A O 1
ATOM 611 N N . ALA A 1 87 ? 4.004 6.375 10.867 1 97.31 87 ALA A N 1
ATOM 612 C CA . ALA A 1 87 ? 3.777 5.051 11.438 1 97.31 87 ALA A CA 1
ATOM 613 C C . ALA A 1 87 ? 3.297 5.156 12.883 1 97.31 87 ALA A C 1
ATOM 615 O O . ALA A 1 87 ? 2.355 4.465 13.281 1 97.31 87 ALA A O 1
ATOM 616 N N . ALA A 1 88 ? 3.945 6.023 13.664 1 97.88 88 ALA A N 1
ATOM 617 C CA . ALA A 1 88 ? 3.58 6.199 15.062 1 97.88 88 ALA A CA 1
ATOM 618 C C . ALA A 1 88 ? 2.166 6.762 15.195 1 97.88 88 ALA A C 1
ATOM 620 O O . ALA A 1 88 ? 1.392 6.312 16.047 1 97.88 88 ALA A O 1
ATOM 621 N N . TYR A 1 89 ? 1.837 7.77 14.367 1 98.12 89 TYR A N 1
ATOM 622 C CA . TYR A 1 89 ? 0.504 8.359 14.414 1 98.12 89 TYR A CA 1
ATOM 623 C C . TYR A 1 89 ? -0.566 7.309 14.148 1 98.12 89 TYR A C 1
ATOM 625 O O . TYR A 1 89 ? -1.575 7.242 14.852 1 98.12 89 TYR A O 1
ATOM 633 N N . ALA A 1 90 ? -0.41 6.516 13.094 1 97.81 90 ALA A N 1
ATOM 634 C CA . ALA A 1 90 ? -1.377 5.477 12.75 1 97.81 90 ALA A CA 1
ATOM 635 C C . ALA A 1 90 ? -1.579 4.508 13.906 1 97.81 90 ALA A C 1
ATOM 637 O O . ALA A 1 90 ? -2.715 4.176 14.258 1 97.81 90 ALA A O 1
ATOM 638 N N . ALA A 1 91 ? -0.481 4.062 14.516 1 96.44 91 ALA A N 1
ATOM 639 C CA . ALA A 1 91 ? -0.546 3.127 15.641 1 96.44 91 ALA A CA 1
ATOM 640 C C . ALA A 1 91 ? -1.242 3.758 16.844 1 96.44 91 ALA A C 1
ATOM 642 O O . ALA A 1 91 ? -2.148 3.158 17.422 1 96.44 91 ALA A O 1
ATOM 643 N N . ASP A 1 92 ? -0.854 4.969 17.188 1 97.06 92 ASP A N 1
ATOM 644 C CA . ASP A 1 92 ? -1.333 5.668 18.375 1 97.06 92 ASP A CA 1
ATOM 645 C C . ASP A 1 92 ? -2.826 5.969 18.266 1 97.06 92 ASP A C 1
ATOM 647 O O . ASP A 1 92 ? -3.518 6.066 19.281 1 97.06 92 ASP A O 1
ATOM 651 N N . HIS A 1 93 ? -3.396 6.109 17.078 1 96.62 93 HIS A N 1
ATOM 652 C CA . HIS A 1 93 ? -4.785 6.512 16.906 1 96.62 93 HIS A CA 1
ATOM 653 C C . HIS A 1 93 ? -5.645 5.34 16.438 1 96.62 93 HIS A C 1
ATOM 655 O O . HIS A 1 93 ? -6.781 5.531 15.992 1 96.62 93 HIS A O 1
ATOM 661 N N . GLY A 1 94 ? -5.047 4.133 16.438 1 95.12 94 GLY A N 1
ATOM 662 C CA . GLY A 1 94 ? -5.801 2.93 16.125 1 95.12 94 GLY A CA 1
ATOM 663 C C . GLY A 1 94 ? -6.258 2.877 14.68 1 95.12 94 GLY A C 1
ATOM 664 O O . GLY A 1 94 ? -7.355 2.391 14.391 1 95.12 94 GLY A O 1
ATOM 665 N N . ALA A 1 95 ? -5.531 3.484 13.758 1 96.19 95 ALA A N 1
ATOM 666 C CA . ALA A 1 95 ? -5.867 3.414 12.336 1 96.19 95 ALA A CA 1
ATOM 667 C C . ALA A 1 95 ? -5.758 1.982 11.82 1 96.19 95 ALA A C 1
ATOM 669 O O . ALA A 1 95 ? -4.852 1.242 12.211 1 96.19 95 ALA A O 1
ATOM 670 N N . ASP A 1 96 ? -6.648 1.659 10.922 1 93.69 96 ASP A N 1
ATOM 671 C CA . ASP A 1 96 ? -6.633 0.324 10.328 1 93.69 96 ASP A CA 1
ATOM 672 C C . ASP A 1 96 ? -5.941 0.332 8.969 1 93.69 96 ASP A C 1
ATOM 674 O O . ASP A 1 96 ? -5.664 -0.727 8.398 1 93.69 96 ASP A O 1
ATOM 678 N N . LEU A 1 97 ? -5.633 1.507 8.516 1 96.31 97 LEU A N 1
ATOM 679 C CA . LEU A 1 97 ? -5.062 1.661 7.18 1 96.31 97 LEU A CA 1
ATOM 680 C C . LEU A 1 97 ? -4.316 2.986 7.059 1 96.31 97 LEU A C 1
ATOM 682 O O . LEU A 1 97 ? -4.777 4.012 7.566 1 96.31 97 LEU A O 1
ATOM 686 N N . ILE A 1 98 ? -3.184 2.969 6.418 1 97.38 98 ILE A N 1
ATOM 687 C CA . ILE A 1 98 ? -2.496 4.176 5.969 1 97.38 98 ILE A CA 1
ATOM 688 C C . ILE A 1 98 ? -2.578 4.281 4.449 1 97.38 98 ILE A C 1
ATOM 690 O O . ILE A 1 98 ? -2.268 3.322 3.736 1 97.38 98 ILE A O 1
ATOM 694 N N . VAL A 1 99 ? -2.996 5.395 3.949 1 97.25 99 VAL A N 1
ATOM 695 C CA . VAL A 1 99 ? -3.066 5.684 2.521 1 97.25 99 VAL A CA 1
ATOM 696 C C . VAL A 1 99 ? -2.041 6.754 2.16 1 97.25 99 VAL A C 1
ATOM 698 O O . VAL A 1 99 ? -2.004 7.82 2.777 1 97.25 99 VAL A O 1
ATOM 701 N N . MET A 1 100 ? -1.2 6.406 1.165 1 95.5 100 MET A N 1
ATOM 702 C CA . MET A 1 100 ? -0.138 7.32 0.749 1 95.5 100 MET A CA 1
ATOM 703 C C . MET A 1 100 ? 0.057 7.273 -0.763 1 95.5 100 MET A C 1
ATOM 705 O O . MET A 1 100 ? -0.403 6.34 -1.425 1 95.5 100 MET A O 1
ATOM 709 N N . GLY A 1 101 ? 0.655 8.32 -1.28 1 93.81 101 GLY A N 1
ATOM 710 C CA . GLY A 1 101 ? 1.087 8.281 -2.668 1 93.81 101 GLY A CA 1
ATOM 711 C C . GLY A 1 101 ? 2.275 7.363 -2.896 1 93.81 101 GLY A C 1
ATOM 712 O O . GLY A 1 101 ? 3.174 7.281 -2.057 1 93.81 101 GLY A O 1
ATOM 713 N N . ALA A 1 102 ? 2.195 6.59 -4.102 1 87.44 102 ALA A N 1
ATOM 714 C CA . ALA A 1 102 ? 3.295 5.695 -4.449 1 87.44 102 ALA A CA 1
ATOM 715 C C . ALA A 1 102 ? 4.508 6.477 -4.938 1 87.44 102 ALA A C 1
ATOM 717 O O . ALA A 1 102 ? 5.633 5.977 -4.902 1 87.44 102 ALA A O 1
ATOM 718 N N . GLY A 1 103 ? 3.988 7.652 -6.082 1 66.69 103 GLY A N 1
ATOM 719 C CA . GLY A 1 103 ? 4.895 8.422 -6.922 1 66.69 103 GLY A CA 1
ATOM 720 C C . GLY A 1 103 ? 6.043 9.039 -6.148 1 66.69 103 GLY A C 1
ATOM 721 O O . GLY A 1 103 ? 6.004 9.109 -4.918 1 66.69 103 GLY A O 1
ATOM 722 N N . ALA A 1 104 ? 7.336 8.75 -6.535 1 50.22 104 ALA A N 1
ATOM 723 C CA . ALA A 1 104 ? 8.203 9.898 -6.812 1 50.22 104 ALA A CA 1
ATOM 724 C C . ALA A 1 104 ? 7.668 10.727 -7.977 1 50.22 104 ALA A C 1
ATOM 726 O O . ALA A 1 104 ? 7.133 10.172 -8.945 1 50.22 104 ALA A O 1
ATOM 727 N N . ARG A 1 105 ? 6.801 11.867 -8.047 1 43.25 105 ARG A N 1
ATOM 728 C CA . ARG A 1 105 ? 6.543 12.68 -9.234 1 43.25 105 ARG A CA 1
ATOM 729 C C . ARG A 1 105 ? 7.492 12.305 -10.367 1 43.25 105 ARG A C 1
ATOM 731 O O . ARG A 1 105 ? 8.68 12.055 -10.133 1 43.25 105 ARG A O 1
ATOM 738 N N . SER A 1 106 ? 7.027 11.672 -11.516 1 38.25 106 SER A N 1
ATOM 739 C CA . SER A 1 106 ? 7.746 11.445 -12.766 1 38.25 106 SER A CA 1
ATOM 740 C C . SER A 1 106 ? 8.938 12.391 -12.891 1 38.25 106 SER A C 1
ATOM 742 O O . SER A 1 106 ? 9.836 12.164 -13.703 1 38.25 106 SER A O 1
ATOM 744 N N . GLY A 1 107 ? 8.812 13.727 -13.203 1 35.59 107 GLY A N 1
ATOM 745 C CA . GLY A 1 107 ? 9.898 14.312 -13.969 1 35.59 107 GLY A CA 1
ATOM 746 C C . GLY A 1 107 ? 11.273 13.969 -13.422 1 35.59 107 GLY A C 1
ATOM 747 O O . GLY A 1 107 ? 12.094 13.375 -14.117 1 35.59 107 GLY A O 1
ATOM 748 N N . LEU A 1 108 ? 12.094 15.008 -12.711 1 36.84 108 LEU A N 1
ATOM 749 C CA . LEU A 1 108 ? 13.492 14.992 -12.312 1 36.84 108 LEU A CA 1
ATOM 750 C C . LEU A 1 108 ? 13.773 13.875 -11.32 1 36.84 108 LEU A C 1
ATOM 752 O O . LEU A 1 108 ? 13.18 13.836 -10.234 1 36.84 108 LEU A O 1
ATOM 756 N N . ARG A 1 109 ? 14.102 12.555 -11.773 1 39.28 109 ARG A N 1
ATOM 757 C CA . ARG A 1 109 ? 14.828 11.375 -11.312 1 39.28 109 ARG A CA 1
ATOM 758 C C . ARG A 1 109 ? 15.5 11.633 -9.969 1 39.28 109 ARG A C 1
ATOM 760 O O . ARG A 1 109 ? 15.898 10.695 -9.273 1 39.28 109 ARG A O 1
ATOM 767 N N . ARG A 1 110 ? 16.516 12.602 -10 1 37.44 110 ARG A N 1
ATOM 768 C CA . ARG A 1 110 ? 17.781 12.672 -9.281 1 37.44 110 ARG A CA 1
ATOM 769 C C . ARG A 1 110 ? 17.562 12.617 -7.773 1 37.44 110 ARG A C 1
ATOM 771 O O . ARG A 1 110 ? 18.422 12.141 -7.027 1 37.44 110 ARG A O 1
ATOM 778 N N . PHE A 1 111 ? 16.984 13.812 -7.152 1 36.5 111 PHE A N 1
ATOM 779 C CA . PHE A 1 111 ? 17.141 14.133 -5.738 1 36.5 111 PHE A CA 1
ATOM 780 C C . PHE A 1 111 ? 15.906 13.703 -4.949 1 36.5 111 PHE A C 1
ATOM 782 O O . PHE A 1 111 ? 15.719 14.109 -3.803 1 36.5 111 PHE A O 1
ATOM 789 N N . VAL A 1 112 ? 14.742 13.391 -5.508 1 40.16 112 VAL A N 1
ATOM 790 C CA . VAL A 1 112 ? 13.484 13.578 -4.785 1 40.16 112 VAL A CA 1
ATOM 791 C C . VAL A 1 112 ? 13.422 12.625 -3.596 1 40.16 112 VAL A C 1
ATOM 793 O O . VAL A 1 112 ? 13.586 11.414 -3.756 1 40.16 112 VAL A O 1
ATOM 796 N N . SER A 1 113 ? 13.578 12.945 -2.418 1 42.16 113 SER A N 1
ATOM 797 C CA . SER A 1 113 ? 13.422 12.664 -0.995 1 42.16 113 SER A CA 1
ATOM 798 C C . SER A 1 113 ? 12.109 11.938 -0.718 1 42.16 113 SER A C 1
ATOM 800 O O . SER A 1 113 ? 11.992 11.219 0.275 1 42.16 113 SER A O 1
ATOM 802 N N . ALA A 1 114 ? 10.906 12.344 -1.501 1 47 114 ALA A N 1
ATOM 803 C CA . ALA A 1 114 ? 9.562 11.805 -1.273 1 47 114 ALA A CA 1
ATOM 804 C C . ALA A 1 114 ? 9.5 10.32 -1.604 1 47 114 ALA A C 1
ATOM 806 O O . ALA A 1 114 ? 8.633 9.602 -1.105 1 47 114 ALA A O 1
ATOM 807 N N . GLY A 1 115 ? 10.484 9.852 -2.381 1 57.38 115 GLY A N 1
ATOM 808 C CA . GLY A 1 115 ? 10.406 8.516 -2.941 1 57.38 115 GLY A CA 1
ATOM 809 C C . GLY A 1 115 ? 10.695 7.422 -1.926 1 57.38 115 GLY A C 1
ATOM 810 O O . GLY A 1 115 ? 10.156 6.32 -2.02 1 57.38 115 GLY A O 1
ATOM 811 N N . SER A 1 116 ? 11.32 7.965 -0.884 1 78.5 116 SER A N 1
ATOM 812 C CA . SER A 1 116 ? 11.789 6.93 0.029 1 78.5 116 SER A CA 1
ATOM 813 C C . SER A 1 116 ? 10.859 6.793 1.231 1 78.5 116 SER A C 1
ATOM 815 O O . SER A 1 116 ? 10.953 5.82 1.986 1 78.5 116 SER A O 1
ATOM 817 N N . THR A 1 117 ? 9.875 7.762 1.257 1 89.25 117 THR A N 1
ATOM 818 C CA . THR A 1 117 ? 9.078 7.773 2.479 1 89.25 117 THR A CA 1
ATOM 819 C C . THR A 1 117 ? 8.117 6.59 2.504 1 89.25 117 THR A C 1
ATOM 821 O O . THR A 1 117 ? 8.031 5.871 3.5 1 89.25 117 THR A O 1
ATOM 824 N N . THR A 1 118 ? 7.48 6.344 1.413 1 92.44 118 THR A N 1
ATOM 825 C CA . THR A 1 118 ? 6.453 5.309 1.385 1 92.44 118 THR A CA 1
ATOM 826 C C . THR A 1 118 ? 7.055 3.941 1.698 1 92.44 118 THR A C 1
ATOM 828 O O . THR A 1 118 ? 6.57 3.23 2.58 1 92.44 118 THR A O 1
ATOM 831 N N . PRO A 1 119 ? 8.172 3.639 1.039 1 89.44 119 PRO A N 1
ATOM 832 C CA . PRO A 1 119 ? 8.766 2.352 1.403 1 89.44 119 PRO A CA 1
ATOM 833 C C . PRO A 1 119 ? 9.203 2.295 2.865 1 89.44 119 PRO A C 1
ATOM 835 O O . PRO A 1 119 ? 9.086 1.25 3.51 1 89.44 119 PRO A O 1
ATOM 838 N N . ARG A 1 120 ? 9.688 3.34 3.367 1 90.25 120 ARG A N 1
ATOM 839 C CA . ARG A 1 120 ? 10.125 3.361 4.758 1 90.25 120 ARG A CA 1
ATOM 840 C C . ARG A 1 120 ? 8.945 3.223 5.711 1 90.25 120 ARG A C 1
ATOM 842 O O . ARG A 1 120 ? 9.047 2.557 6.742 1 90.25 120 ARG A O 1
ATOM 849 N N . VAL A 1 121 ? 7.84 3.879 5.418 1 94.06 121 VAL A N 1
ATOM 850 C CA . VAL A 1 121 ? 6.637 3.727 6.227 1 94.06 121 VAL A CA 1
ATOM 851 C C . VAL A 1 121 ? 6.176 2.271 6.199 1 94.06 121 VAL A C 1
ATOM 853 O O . VAL A 1 121 ? 5.816 1.707 7.234 1 94.06 121 VAL A O 1
ATOM 856 N N . GLN A 1 122 ? 6.176 1.681 5.102 1 92.81 122 GLN A N 1
ATOM 857 C CA . GLN A 1 122 ? 5.738 0.298 4.938 1 92.81 122 GLN A CA 1
ATOM 858 C C . GLN A 1 122 ? 6.555 -0.643 5.82 1 92.81 122 GLN A C 1
ATOM 860 O O . GLN A 1 122 ? 6.012 -1.591 6.395 1 92.81 122 GLN A O 1
ATOM 865 N N . ARG A 1 123 ? 7.777 -0.363 5.855 1 88.25 123 ARG A N 1
ATOM 866 C CA . ARG A 1 123 ? 8.672 -1.204 6.648 1 88.25 123 ARG A CA 1
ATOM 867 C C . ARG A 1 123 ? 8.406 -1.021 8.141 1 88.25 123 ARG A C 1
ATOM 869 O O . ARG A 1 123 ? 8.531 -1.971 8.914 1 88.25 123 ARG A O 1
ATOM 876 N N . ARG A 1 124 ? 8.039 0.082 8.5 1 91.69 124 ARG A N 1
ATOM 877 C CA . ARG A 1 124 ? 7.945 0.443 9.914 1 91.69 124 ARG A CA 1
ATOM 878 C C . ARG A 1 124 ? 6.539 0.198 10.453 1 91.69 124 ARG A C 1
ATOM 880 O O . ARG A 1 124 ? 6.359 -0.04 11.648 1 91.69 124 ARG A O 1
ATOM 887 N N . SER A 1 125 ? 5.594 0.284 9.617 1 95.38 125 SER A N 1
ATOM 888 C CA . SER A 1 125 ? 4.203 0.351 10.055 1 95.38 125 SER A CA 1
ATOM 889 C C . SER A 1 125 ? 3.713 -1.006 10.555 1 95.38 125 SER A C 1
ATOM 891 O O . SER A 1 125 ? 4.031 -2.041 9.969 1 95.38 125 SER A O 1
ATOM 893 N N . SER A 1 126 ? 2.943 -0.997 11.609 1 93.19 126 SER A N 1
ATOM 894 C CA . SER A 1 126 ? 2.221 -2.172 12.086 1 93.19 126 SER A CA 1
ATOM 895 C C . SER A 1 126 ? 0.842 -2.273 11.445 1 93.19 126 SER A C 1
ATOM 897 O O . SER A 1 126 ? 0.094 -3.217 11.711 1 93.19 126 SER A O 1
ATOM 899 N N . VAL A 1 127 ? 0.551 -1.286 10.602 1 94.38 127 VAL A N 1
ATOM 900 C CA . VAL A 1 127 ? -0.734 -1.19 9.922 1 94.38 127 VAL A CA 1
ATOM 901 C C . VAL A 1 127 ? -0.529 -1.323 8.414 1 94.38 127 VAL A C 1
ATOM 903 O O . VAL A 1 127 ? 0.483 -0.868 7.875 1 94.38 127 VAL A O 1
ATOM 906 N N . PRO A 1 128 ? -1.526 -1.941 7.711 1 95.88 128 PRO A N 1
ATOM 907 C CA . PRO A 1 128 ? -1.386 -2.002 6.254 1 95.88 128 PRO A CA 1
ATOM 908 C C . PRO A 1 128 ? -1.232 -0.623 5.617 1 95.88 128 PRO A C 1
ATOM 910 O O . PRO A 1 128 ? -1.847 0.344 6.074 1 95.88 128 PRO A O 1
ATOM 913 N N . VAL A 1 129 ? -0.419 -0.544 4.562 1 96.38 129 VAL A N 1
ATOM 914 C CA . VAL A 1 129 ? -0.162 0.705 3.855 1 96.38 129 VAL A CA 1
ATOM 915 C C . VAL A 1 129 ? -0.598 0.573 2.398 1 96.38 129 VAL A C 1
ATOM 917 O O . VAL A 1 129 ? -0.152 -0.332 1.69 1 96.38 129 VAL A O 1
ATOM 920 N N . LEU A 1 130 ? -1.493 1.41 2.014 1 96.69 130 LEU A N 1
ATOM 921 C CA . LEU A 1 130 ? -1.949 1.481 0.629 1 96.69 130 LEU A CA 1
ATOM 922 C C . LEU A 1 130 ? -1.208 2.576 -0.131 1 96.69 130 LEU A C 1
ATOM 924 O O . LEU A 1 130 ? -1.35 3.76 0.182 1 96.69 130 LEU A O 1
ATOM 928 N N . ALA A 1 131 ? -0.411 2.186 -1.064 1 95.81 131 ALA A N 1
ATOM 929 C CA . ALA A 1 131 ? 0.296 3.121 -1.937 1 95.81 131 ALA A CA 1
ATOM 930 C C . ALA A 1 131 ? -0.498 3.389 -3.213 1 95.81 131 ALA A C 1
ATOM 932 O O . ALA A 1 131 ? -0.742 2.473 -4.004 1 95.81 131 ALA A O 1
ATOM 933 N N . VAL A 1 132 ? -0.866 4.652 -3.465 1 95.62 132 VAL A N 1
ATOM 934 C CA . VAL A 1 132 ? -1.696 5.051 -4.594 1 95.62 132 VAL A CA 1
ATOM 935 C C . VAL A 1 132 ? -0.82 5.656 -5.691 1 95.62 132 VAL A C 1
ATOM 937 O O . VAL A 1 132 ? -0.073 6.605 -5.445 1 95.62 132 VAL A O 1
ATOM 940 N N . PRO A 1 133 ? -0.884 5.043 -6.855 1 91.81 133 PRO A N 1
ATOM 941 C CA . PRO A 1 133 ? -0.091 5.617 -7.941 1 91.81 133 PRO A CA 1
ATOM 942 C C . PRO A 1 133 ? -0.561 7.012 -8.344 1 91.81 133 PRO A C 1
ATOM 944 O O . PRO A 1 133 ? -1.703 7.387 -8.062 1 91.81 133 PRO A O 1
ATOM 947 N N . GLU A 1 134 ? 0.454 7.75 -8.945 1 79.62 134 GLU A N 1
ATOM 948 C CA . GLU A 1 134 ? 0.118 9.086 -9.43 1 79.62 134 GLU A CA 1
ATOM 949 C C . GLU A 1 134 ? -0.839 9.016 -10.617 1 79.62 134 GLU A C 1
ATOM 951 O O . GLU A 1 134 ? -0.753 8.102 -11.438 1 79.62 134 GLU A O 1
ATOM 956 N N . THR A 1 135 ? -2.045 9.57 -10.578 1 65.19 135 THR A N 1
ATOM 957 C CA . THR A 1 135 ? -2.941 9.602 -11.727 1 65.19 135 THR A CA 1
ATOM 958 C C . THR A 1 135 ? -2.375 10.484 -12.828 1 65.19 135 THR A C 1
ATOM 960 O O . THR A 1 135 ? -1.86 11.57 -12.555 1 65.19 135 THR A O 1
ATOM 963 N N . SER A 1 136 ? -1.448 9.961 -13.805 1 49.78 136 SER A N 1
ATOM 964 C CA . SER A 1 136 ? -1.033 10.82 -14.914 1 49.78 136 SER A CA 1
ATOM 965 C C . SER A 1 136 ? -2.236 11.445 -15.609 1 49.78 136 SER A C 1
ATOM 967 O O . SER A 1 136 ? -3.18 10.742 -15.977 1 49.78 136 SER A O 1
ATOM 969 N N . GLU A 1 137 ? -2.793 12.625 -15.195 1 42.31 137 GLU A N 1
ATOM 970 C CA . GLU A 1 137 ? -3.637 13.305 -16.172 1 42.31 137 GLU A CA 1
ATOM 971 C C . GLU A 1 137 ? -2.982 13.32 -17.562 1 42.31 137 GLU A C 1
ATOM 973 O O . GLU A 1 137 ? -1.863 13.812 -17.719 1 42.31 137 GLU A O 1
ATOM 978 N N . GLU A 1 138 ? -2.883 12.266 -18.266 1 32.16 138 GLU A N 1
ATOM 979 C CA . GLU A 1 138 ? -2.719 12.719 -19.641 1 32.16 138 GLU A CA 1
ATOM 980 C C . GLU A 1 138 ? -3.93 13.516 -20.109 1 32.16 138 GLU A C 1
ATOM 982 O O . GLU A 1 138 ? -5.066 13.211 -19.734 1 32.16 138 GLU A O 1
ATOM 987 N N . MET B 1 1 ? -8.797 -8.227 -8.117 1 95.81 1 MET B N 1
ATOM 988 C CA . MET B 1 1 ? -7.699 -7.934 -7.203 1 95.81 1 MET B CA 1
ATOM 989 C C . MET B 1 1 ? -6.609 -8.992 -7.309 1 95.81 1 MET B C 1
ATOM 991 O O . MET B 1 1 ? -6.902 -10.18 -7.48 1 95.81 1 MET B O 1
ATOM 995 N N . VAL B 1 2 ? -5.332 -8.539 -7.219 1 97.44 2 VAL B N 1
ATOM 996 C CA . VAL B 1 2 ? -4.203 -9.461 -7.266 1 97.44 2 VAL B CA 1
ATOM 997 C C . VAL B 1 2 ? -3.586 -9.594 -5.875 1 97.44 2 VAL B C 1
ATOM 999 O O . VAL B 1 2 ? -3.25 -8.594 -5.242 1 97.44 2 VAL B O 1
ATOM 1002 N N . VAL B 1 3 ? -3.498 -10.797 -5.418 1 97.5 3 VAL B N 1
ATOM 1003 C CA . VAL B 1 3 ? -2.713 -11.117 -4.23 1 97.5 3 VAL B CA 1
ATOM 1004 C C . VAL B 1 3 ? -1.383 -11.742 -4.641 1 97.5 3 VAL B C 1
ATOM 1006 O O . VAL B 1 3 ? -1.338 -12.898 -5.059 1 97.5 3 VAL B O 1
ATOM 1009 N N . ALA B 1 4 ? -0.343 -10.938 -4.535 1 97.12 4 ALA B N 1
ATOM 1010 C CA . ALA B 1 4 ? 0.998 -11.43 -4.852 1 97.12 4 ALA B CA 1
ATOM 1011 C C . ALA B 1 4 ? 1.685 -11.984 -3.611 1 97.12 4 ALA B C 1
ATOM 1013 O O . ALA B 1 4 ? 1.864 -11.273 -2.619 1 97.12 4 ALA B O 1
ATOM 1014 N N . VAL B 1 5 ? 2.105 -13.227 -3.711 1 93.5 5 VAL B N 1
ATOM 1015 C CA . VAL B 1 5 ? 2.635 -13.93 -2.543 1 93.5 5 VAL B CA 1
ATOM 1016 C C . VAL B 1 5 ? 3.857 -14.75 -2.945 1 93.5 5 VAL B C 1
ATOM 1018 O O . VAL B 1 5 ? 3.83 -15.461 -3.953 1 93.5 5 VAL B O 1
ATOM 1021 N N . ALA B 1 6 ? 4.93 -14.531 -2.223 1 86.38 6 ALA B N 1
ATOM 1022 C CA . ALA B 1 6 ? 6.148 -15.289 -2.506 1 86.38 6 ALA B CA 1
ATOM 1023 C C . ALA B 1 6 ? 6.383 -16.375 -1.451 1 86.38 6 ALA B C 1
ATOM 1025 O O . ALA B 1 6 ? 6.898 -17.438 -1.76 1 86.38 6 ALA B O 1
ATOM 1026 N N . ASP B 1 7 ? 6.043 -16.094 -0.259 1 84.38 7 ASP B N 1
ATOM 1027 C CA . ASP B 1 7 ? 6.25 -17 0.867 1 84.38 7 ASP B CA 1
ATOM 1028 C C . ASP B 1 7 ? 4.926 -17.547 1.381 1 84.38 7 ASP B C 1
ATOM 1030 O O . ASP B 1 7 ? 4.047 -16.781 1.791 1 84.38 7 ASP B O 1
ATOM 1034 N N . PRO B 1 8 ? 4.832 -18.875 1.44 1 86.69 8 PRO B N 1
ATOM 1035 C CA . PRO B 1 8 ? 3.602 -19.484 1.953 1 86.69 8 PRO B CA 1
ATOM 1036 C C . PRO B 1 8 ? 3.262 -19.031 3.369 1 86.69 8 PRO B C 1
ATOM 1038 O O . PRO B 1 8 ? 2.088 -19 3.746 1 86.69 8 PRO B O 1
ATOM 1041 N N . ASP B 1 9 ? 4.285 -18.641 4.133 1 84.81 9 ASP B N 1
ATOM 1042 C CA . ASP B 1 9 ? 4.051 -18.219 5.512 1 84.81 9 ASP B CA 1
ATOM 1043 C C . ASP B 1 9 ? 3.287 -16.906 5.555 1 84.81 9 ASP B C 1
ATOM 1045 O O . ASP B 1 9 ? 2.658 -16.578 6.562 1 84.81 9 ASP B O 1
ATOM 1049 N N . ASP B 1 10 ? 3.297 -16.203 4.465 1 87.12 10 ASP B N 1
ATOM 1050 C CA . ASP B 1 10 ? 2.598 -14.914 4.406 1 87.12 10 ASP B CA 1
ATOM 1051 C C . ASP B 1 10 ? 1.172 -15.094 3.887 1 87.12 10 ASP B C 1
ATOM 1053 O O . ASP B 1 10 ? 0.366 -14.164 3.938 1 87.12 10 ASP B O 1
ATOM 1057 N N . ALA B 1 11 ? 0.87 -16.266 3.42 1 90 11 ALA B N 1
ATOM 1058 C CA . ALA B 1 11 ? -0.361 -16.5 2.67 1 90 11 ALA B CA 1
ATOM 1059 C C . ALA B 1 11 ? -1.59 -16.219 3.527 1 90 11 ALA B C 1
ATOM 1061 O O . ALA B 1 11 ? -2.551 -15.594 3.059 1 90 11 ALA B O 1
ATOM 1062 N N . ALA B 1 12 ? -1.55 -16.625 4.77 1 90 12 ALA B N 1
ATOM 1063 C CA . ALA B 1 12 ? -2.73 -16.5 5.617 1 90 12 ALA B CA 1
ATOM 1064 C C . ALA B 1 12 ? -3.125 -15.039 5.805 1 90 12 ALA B C 1
ATOM 1066 O O . ALA B 1 12 ? -4.285 -14.664 5.594 1 90 12 ALA B O 1
ATOM 1067 N N . ALA B 1 13 ? -2.207 -14.258 6.203 1 90.94 13 ALA B N 1
ATOM 1068 C CA . ALA B 1 13 ? -2.486 -12.844 6.434 1 90.94 13 ALA B CA 1
ATOM 1069 C C . ALA B 1 13 ? -2.973 -12.164 5.156 1 90.94 13 ALA B C 1
ATOM 1071 O O . ALA B 1 13 ? -3.91 -11.367 5.188 1 90.94 13 ALA B O 1
ATOM 1072 N N . LEU B 1 14 ? -2.367 -12.445 4.055 1 94.5 14 LEU B N 1
ATOM 1073 C CA . LEU B 1 14 ? -2.734 -11.844 2.775 1 94.5 14 LEU B CA 1
ATOM 1074 C C . LEU B 1 14 ? -4.125 -12.297 2.344 1 94.5 14 LEU B C 1
ATOM 1076 O O . LEU B 1 14 ? -4.922 -11.492 1.857 1 94.5 14 LEU B O 1
ATOM 1080 N N . ALA B 1 15 ? -4.383 -13.539 2.537 1 94.44 15 ALA B N 1
ATOM 1081 C CA . ALA B 1 15 ? -5.691 -14.078 2.178 1 94.44 15 ALA B CA 1
ATOM 1082 C C . ALA B 1 15 ? -6.797 -13.438 3.018 1 94.44 15 ALA B C 1
ATOM 1084 O O . ALA B 1 15 ? -7.875 -13.133 2.506 1 94.44 15 ALA B O 1
ATOM 1085 N N . ASP B 1 16 ? -6.547 -13.289 4.312 1 93.38 16 ASP B N 1
ATOM 1086 C CA . ASP B 1 16 ? -7.543 -12.68 5.184 1 93.38 16 ASP B CA 1
ATOM 1087 C C . ASP B 1 16 ? -7.91 -11.273 4.703 1 93.38 16 ASP B C 1
ATOM 1089 O O . ASP B 1 16 ? -9.094 -10.93 4.629 1 93.38 16 ASP B O 1
ATOM 1093 N N . VAL B 1 17 ? -6.902 -10.531 4.402 1 92.25 17 VAL B N 1
ATOM 1094 C CA . VAL B 1 17 ? -7.125 -9.18 3.908 1 92.25 17 VAL B CA 1
ATOM 1095 C C . VAL B 1 17 ? -7.875 -9.227 2.578 1 92.25 17 VAL B C 1
ATOM 1097 O O . VAL B 1 17 ? -8.852 -8.508 2.383 1 92.25 17 VAL B O 1
ATOM 1100 N N . ALA B 1 18 ? -7.426 -10.07 1.685 1 91.75 18 ALA B N 1
ATOM 1101 C CA . ALA B 1 18 ? -8.023 -10.195 0.359 1 91.75 18 ALA B CA 1
ATOM 1102 C C . ALA B 1 18 ? -9.484 -10.633 0.456 1 91.75 18 ALA B C 1
ATOM 1104 O O . ALA B 1 18 ? -10.344 -10.117 -0.266 1 91.75 18 ALA B O 1
ATOM 1105 N N . THR B 1 19 ? -9.75 -11.555 1.328 1 92.62 19 THR B N 1
ATOM 1106 C CA . THR B 1 19 ? -11.109 -12.07 1.483 1 92.62 19 THR B CA 1
ATOM 1107 C C . THR B 1 19 ? -12.047 -10.977 1.997 1 92.62 19 THR B C 1
ATOM 1109 O O . THR B 1 19 ? -13.164 -10.828 1.5 1 92.62 19 THR B O 1
ATOM 1112 N N . SER B 1 20 ? -11.617 -10.266 2.992 1 89.75 20 SER B N 1
ATOM 1113 C CA . SER B 1 20 ? -12.422 -9.18 3.533 1 89.75 20 SER B CA 1
ATOM 1114 C C . SER B 1 20 ? -12.758 -8.156 2.455 1 89.75 20 SER B C 1
ATOM 1116 O O . SER B 1 20 ? -13.906 -7.734 2.332 1 89.75 20 SER B O 1
ATOM 1118 N N . LEU B 1 21 ? -11.766 -7.824 1.641 1 88.75 21 LEU B N 1
ATOM 1119 C CA . LEU B 1 21 ? -11.953 -6.84 0.583 1 88.75 21 LEU B CA 1
ATOM 1120 C C . LEU B 1 21 ? -12.844 -7.387 -0.527 1 88.75 21 LEU B C 1
ATOM 1122 O O . LEU B 1 21 ? -13.719 -6.684 -1.033 1 88.75 21 LEU B O 1
ATOM 1126 N N . ALA B 1 22 ? -12.609 -8.594 -0.893 1 89.5 22 ALA B N 1
ATOM 1127 C CA . ALA B 1 22 ? -13.375 -9.227 -1.965 1 89.5 22 ALA B CA 1
ATOM 1128 C C . ALA B 1 22 ? -14.844 -9.367 -1.579 1 89.5 22 ALA B C 1
ATOM 1130 O O . ALA B 1 22 ? -15.734 -9.148 -2.406 1 89.5 22 ALA B O 1
ATOM 1131 N N . ALA B 1 23 ? -15.086 -9.703 -0.353 1 85.25 23 ALA B N 1
ATOM 1132 C CA . ALA B 1 23 ? -16.453 -9.859 0.127 1 85.25 23 ALA B CA 1
ATOM 1133 C C . ALA B 1 23 ? -17.203 -8.523 0.096 1 85.25 23 ALA B C 1
ATOM 1135 O O . ALA B 1 23 ? -18.391 -8.484 -0.225 1 85.25 23 ALA B O 1
ATOM 1136 N N . ALA B 1 24 ? -16.516 -7.492 0.36 1 81.56 24 ALA B N 1
ATOM 1137 C CA . ALA B 1 24 ? -17.141 -6.168 0.428 1 81.56 24 ALA B CA 1
ATOM 1138 C C . ALA B 1 24 ? -17.406 -5.617 -0.969 1 81.56 24 ALA B C 1
ATOM 1140 O O . ALA B 1 24 ? -18.344 -4.836 -1.165 1 81.56 24 ALA B O 1
ATOM 1141 N N . HIS B 1 25 ? -16.656 -6.074 -2.059 1 82.56 25 HIS B N 1
ATOM 1142 C CA . HIS B 1 25 ? -16.719 -5.395 -3.348 1 82.56 25 HIS B CA 1
ATOM 1143 C C . HIS B 1 25 ? -17.078 -6.367 -4.469 1 82.56 25 HIS B C 1
ATOM 1145 O O . HIS B 1 25 ? -17.234 -5.957 -5.621 1 82.56 25 HIS B O 1
ATOM 1151 N N . GLY B 1 26 ? -17.203 -7.629 -4.152 1 84.19 26 GLY B N 1
ATOM 1152 C CA . GLY B 1 26 ? -17.453 -8.633 -5.18 1 84.19 26 GLY B CA 1
ATOM 1153 C C . GLY B 1 26 ? -16.281 -8.797 -6.141 1 84.19 26 GLY B C 1
ATOM 1154 O O . GLY B 1 26 ? -16.5 -9 -7.34 1 84.19 26 GLY B O 1
ATOM 1155 N N . ALA B 1 27 ? -15.109 -8.703 -5.68 1 88.62 27 ALA B N 1
ATOM 1156 C CA . ALA B 1 27 ? -13.906 -8.734 -6.508 1 88.62 27 ALA B CA 1
ATOM 1157 C C . ALA B 1 27 ? -13.406 -10.164 -6.699 1 88.62 27 ALA B C 1
ATOM 1159 O O . ALA B 1 27 ? -13.57 -11.008 -5.816 1 88.62 27 ALA B O 1
ATOM 1160 N N . THR B 1 28 ? -12.859 -10.461 -7.871 1 93.94 28 THR B N 1
ATOM 1161 C CA . THR B 1 28 ? -12.156 -11.711 -8.117 1 93.94 28 THR B CA 1
ATOM 1162 C C . THR B 1 28 ? -10.734 -11.656 -7.555 1 93.94 28 THR B C 1
ATOM 1164 O O . THR B 1 28 ? -10.023 -10.672 -7.754 1 93.94 28 THR B O 1
ATOM 1167 N N . VAL B 1 29 ? -10.414 -12.75 -6.828 1 96.81 29 VAL B N 1
ATOM 1168 C CA . VAL B 1 29 ? -9.078 -12.812 -6.238 1 96.81 29 VAL B CA 1
ATOM 1169 C C . VAL B 1 29 ? -8.148 -13.602 -7.152 1 96.81 29 VAL B C 1
ATOM 1171 O O . VAL B 1 29 ? -8.422 -14.758 -7.484 1 96.81 29 VAL B O 1
ATOM 1174 N N . HIS B 1 30 ? -7.09 -12.984 -7.645 1 98.19 30 HIS B N 1
ATOM 1175 C CA . HIS B 1 30 ? -6.004 -13.641 -8.359 1 98.19 30 HIS B CA 1
ATOM 1176 C C . HIS B 1 30 ? -4.805 -13.867 -7.441 1 98.19 30 HIS B C 1
ATOM 1178 O O . HIS B 1 30 ? -4.125 -12.914 -7.051 1 98.19 30 HIS B O 1
ATOM 1184 N N . ALA B 1 31 ? -4.605 -15.117 -7.031 1 98.25 31 ALA B N 1
ATOM 1185 C CA . ALA B 1 31 ? -3.396 -15.461 -6.289 1 98.25 31 ALA B CA 1
ATOM 1186 C C . ALA B 1 31 ? -2.213 -15.664 -7.234 1 98.25 31 ALA B C 1
ATOM 1188 O O . ALA B 1 31 ? -2.246 -16.531 -8.102 1 98.25 31 ALA B O 1
ATOM 1189 N N . LEU B 1 32 ? -1.187 -14.852 -7.043 1 98.44 32 LEU B N 1
ATOM 1190 C CA . LEU B 1 32 ? -0.069 -14.836 -7.98 1 98.44 32 LEU B CA 1
ATOM 1191 C C . LEU B 1 32 ? 1.257 -15.016 -7.246 1 98.44 32 LEU B C 1
ATOM 1193 O O . LEU B 1 32 ? 1.506 -14.352 -6.238 1 98.44 32 LEU B O 1
ATOM 1197 N N . SER B 1 33 ? 2.055 -15.891 -7.664 1 97.38 33 SER B N 1
ATOM 1198 C CA . SER B 1 33 ? 3.453 -15.984 -7.262 1 97.38 33 SER B CA 1
ATOM 1199 C C . SER B 1 33 ? 4.379 -15.969 -8.477 1 97.38 33 SER B C 1
ATOM 1201 O O . SER B 1 33 ? 4.047 -16.531 -9.523 1 97.38 33 SER B O 1
ATOM 1203 N N . VAL B 1 34 ? 5.488 -15.305 -8.32 1 95.5 34 VAL B N 1
ATOM 1204 C CA . VAL B 1 34 ? 6.445 -15.172 -9.414 1 95.5 34 VAL B CA 1
ATOM 1205 C C . VAL B 1 34 ? 7.766 -15.836 -9.023 1 95.5 34 VAL B C 1
ATOM 1207 O O . VAL B 1 34 ? 8.344 -15.516 -7.988 1 95.5 34 VAL B O 1
ATOM 1210 N N . VAL B 1 35 ? 8.188 -16.797 -9.734 1 92.69 35 VAL B N 1
ATOM 1211 C CA . VAL B 1 35 ? 9.516 -17.391 -9.586 1 92.69 35 VAL B CA 1
ATOM 1212 C C . VAL B 1 35 ? 10.57 -16.438 -10.172 1 92.69 35 VAL B C 1
ATOM 1214 O O . VAL B 1 35 ? 10.57 -16.172 -11.375 1 92.69 35 VAL B O 1
ATOM 1217 N N . ASP B 1 36 ? 11.414 -15.961 -9.273 1 87.94 36 ASP B N 1
ATOM 1218 C CA . ASP B 1 36 ? 12.414 -14.977 -9.664 1 87.94 36 ASP B CA 1
ATOM 1219 C C . ASP B 1 36 ? 13.492 -15.609 -10.539 1 87.94 36 ASP B C 1
ATOM 1221 O O . ASP B 1 36 ? 14.312 -16.391 -10.055 1 87.94 36 ASP B O 1
ATOM 1225 N N . MET B 1 37 ? 13.5 -15.273 -11.812 1 84.69 37 MET B N 1
ATOM 1226 C CA . MET B 1 37 ? 14.453 -15.844 -12.758 1 84.69 37 MET B CA 1
ATOM 1227 C C . MET B 1 37 ? 15.727 -15.008 -12.812 1 84.69 37 MET B C 1
ATOM 1229 O O . MET B 1 37 ? 16.719 -15.414 -13.43 1 84.69 37 MET B O 1
ATOM 1233 N N . GLU B 1 38 ? 15.68 -13.883 -12.258 1 76.5 38 GLU B N 1
ATOM 1234 C CA . GLU B 1 38 ? 16.859 -13.023 -12.266 1 76.5 38 GLU B CA 1
ATOM 1235 C C . GLU B 1 38 ? 17.766 -13.312 -11.07 1 76.5 38 GLU B C 1
ATOM 1237 O O . GLU B 1 38 ? 18.938 -12.938 -11.062 1 76.5 38 GLU B O 1
ATOM 1242 N N . ALA B 1 39 ? 17.234 -13.828 -9.93 1 64.38 39 ALA B N 1
ATOM 1243 C CA . ALA B 1 39 ? 18.031 -14.102 -8.742 1 64.38 39 ALA B CA 1
ATOM 1244 C C . ALA B 1 39 ? 19.062 -15.195 -9.008 1 64.38 39 ALA B C 1
ATOM 1246 O O . ALA B 1 39 ? 20.109 -15.242 -8.352 1 64.38 39 ALA B O 1
ATOM 1247 N N . GLY B 1 40 ? 18.859 -16.312 -9.766 1 57.62 40 GLY B N 1
ATOM 1248 C CA . GLY B 1 40 ? 19.703 -17.484 -9.898 1 57.62 40 GLY B CA 1
ATOM 1249 C C . GLY B 1 40 ? 20.938 -17.234 -10.75 1 57.62 40 GLY B C 1
ATOM 1250 O O . GLY B 1 40 ? 20.812 -16.875 -11.922 1 57.62 40 GLY B O 1
ATOM 1251 N N . GLY B 1 41 ? 21.797 -16.734 -10.203 1 50.56 41 GLY B N 1
ATOM 1252 C CA . GLY B 1 41 ? 23.109 -16.984 -10.789 1 50.56 41 GLY B CA 1
ATOM 1253 C C . GLY B 1 41 ? 23.234 -18.375 -11.398 1 50.56 41 GLY B C 1
ATOM 1254 O O . GLY B 1 41 ? 22.547 -19.312 -10.977 1 50.56 41 GLY B O 1
ATOM 1255 N N . GLY B 1 42 ? 23.469 -18.469 -12.664 1 52.88 42 GLY B N 1
ATOM 1256 C CA . GLY B 1 42 ? 23.859 -19.531 -13.586 1 52.88 42 GLY B CA 1
ATOM 1257 C C . GLY B 1 42 ? 23.359 -20.906 -13.164 1 52.88 42 GLY B C 1
ATOM 1258 O O . GLY B 1 42 ? 23.453 -21.859 -13.93 1 52.88 42 GLY B O 1
ATOM 1259 N N . HIS B 1 43 ? 23.484 -21.312 -11.977 1 53.09 43 HIS B N 1
ATOM 1260 C CA . HIS B 1 43 ? 23.219 -22.703 -11.648 1 53.09 43 HIS B CA 1
ATOM 1261 C C . HIS B 1 43 ? 21.719 -22.953 -11.5 1 53.09 43 HIS B C 1
ATOM 1263 O O . HIS B 1 43 ? 21.219 -23.141 -10.383 1 53.09 43 HIS B O 1
ATOM 1269 N N . TRP B 1 44 ? 20.922 -22.875 -12.555 1 56.31 44 TRP B N 1
ATOM 1270 C CA . TRP B 1 44 ? 19.531 -22.531 -12.844 1 56.31 44 TRP B CA 1
ATOM 1271 C C . TRP B 1 44 ? 18.609 -23.672 -12.43 1 56.31 44 TRP B C 1
ATOM 1273 O O . TRP B 1 44 ? 17.531 -23.422 -11.859 1 56.31 44 TRP B O 1
ATOM 1283 N N . ASP B 1 45 ? 19 -25 -12.555 1 60.62 45 ASP B N 1
ATOM 1284 C CA . ASP B 1 45 ? 17.969 -26.031 -12.664 1 60.62 45 ASP B CA 1
ATOM 1285 C C . ASP B 1 45 ? 17.328 -26.312 -11.305 1 60.62 45 ASP B C 1
ATOM 1287 O O . ASP B 1 45 ? 16.109 -26.266 -11.172 1 60.62 45 ASP B O 1
ATOM 1291 N N . ILE B 1 46 ? 18.125 -26.844 -10.359 1 58.41 46 ILE B N 1
ATOM 1292 C CA . ILE B 1 46 ? 17.625 -27.297 -9.078 1 58.41 46 ILE B CA 1
ATOM 1293 C C . ILE B 1 46 ? 17.031 -26.125 -8.305 1 58.41 46 ILE B C 1
ATOM 1295 O O . ILE B 1 46 ? 15.961 -26.25 -7.691 1 58.41 46 ILE B O 1
ATOM 1299 N N . VAL B 1 47 ? 17.547 -25.047 -8.516 1 63.31 47 VAL B N 1
ATOM 1300 C CA . VAL B 1 47 ? 17.141 -23.844 -7.785 1 63.31 47 VAL B CA 1
ATOM 1301 C C . VAL B 1 47 ? 15.789 -23.375 -8.297 1 63.31 47 VAL B C 1
ATOM 1303 O O . VAL B 1 47 ? 14.914 -23 -7.508 1 63.31 47 VAL B O 1
ATOM 1306 N N . VAL B 1 48 ? 15.586 -23.75 -9.484 1 71.25 48 VAL B N 1
ATOM 1307 C CA . VAL B 1 48 ? 14.336 -23.312 -10.086 1 71.25 48 VAL B CA 1
ATOM 1308 C C . VAL B 1 48 ? 13.188 -24.203 -9.617 1 71.25 48 VAL B C 1
ATOM 1310 O O . VAL B 1 48 ? 12.094 -23.703 -9.336 1 71.25 48 VAL B O 1
ATOM 1313 N N . GLU B 1 49 ? 13.508 -25.484 -9.484 1 75.44 49 GLU B N 1
ATOM 1314 C CA . GLU B 1 49 ? 12.461 -26.406 -9.062 1 75.44 49 GLU B CA 1
ATOM 1315 C C . GLU B 1 49 ? 11.984 -26.094 -7.652 1 75.44 49 GLU B C 1
ATOM 1317 O O . GLU B 1 49 ? 10.781 -26.156 -7.367 1 75.44 49 GLU B O 1
ATOM 1322 N N . ARG B 1 50 ? 12.922 -25.844 -6.812 1 78.75 50 ARG B N 1
ATOM 1323 C CA . ARG B 1 50 ? 12.555 -25.516 -5.438 1 78.75 50 ARG B CA 1
ATOM 1324 C C . ARG B 1 50 ? 11.781 -24.203 -5.375 1 78.75 50 ARG B C 1
ATOM 1326 O O . ARG B 1 50 ? 10.805 -24.078 -4.633 1 78.75 50 ARG B O 1
ATOM 1333 N N . HIS B 1 51 ? 12.102 -23.297 -6.168 1 83.56 51 HIS B N 1
ATOM 1334 C CA . HIS B 1 51 ? 11.414 -22.016 -6.191 1 83.56 51 HIS B CA 1
ATOM 1335 C C . HIS B 1 51 ? 10 -22.156 -6.746 1 83.56 51 HIS B C 1
ATOM 1337 O O . HIS B 1 51 ? 9.078 -21.5 -6.262 1 83.56 51 HIS B O 1
ATOM 1343 N N . GLU B 1 52 ? 9.953 -23.078 -7.621 1 89.31 52 GLU B N 1
ATOM 1344 C CA . GLU B 1 52 ? 8.633 -23.328 -8.188 1 89.31 52 GLU B CA 1
ATOM 1345 C C . GLU B 1 52 ? 7.711 -23.984 -7.164 1 89.31 52 GLU B C 1
ATOM 1347 O O . GLU B 1 52 ? 6.523 -23.656 -7.094 1 89.31 52 GLU B O 1
ATOM 1352 N N . ALA B 1 53 ? 8.25 -24.953 -6.473 1 91.62 53 ALA B N 1
ATOM 1353 C CA . ALA B 1 53 ? 7.465 -25.609 -5.438 1 91.62 53 ALA B CA 1
ATOM 1354 C C . ALA B 1 53 ? 6.992 -24.625 -4.383 1 91.62 53 ALA B C 1
ATOM 1356 O O . ALA B 1 53 ? 5.84 -24.672 -3.945 1 91.62 53 ALA B O 1
ATOM 1357 N N . ASP B 1 54 ? 7.812 -23.734 -3.98 1 89.5 54 ASP B N 1
ATOM 1358 C CA . ASP B 1 54 ? 7.461 -22.703 -3.002 1 89.5 54 ASP B CA 1
ATOM 1359 C C . ASP B 1 54 ? 6.398 -21.766 -3.555 1 89.5 54 ASP B C 1
ATOM 1361 O O . ASP B 1 54 ? 5.473 -21.375 -2.84 1 89.5 54 ASP B O 1
ATOM 1365 N N . ALA B 1 55 ? 6.59 -21.438 -4.801 1 93.56 55 ALA B N 1
ATOM 1366 C CA . ALA B 1 55 ? 5.625 -20.547 -5.449 1 93.56 55 ALA B CA 1
ATOM 1367 C C . ALA B 1 55 ? 4.242 -21.203 -5.508 1 93.56 55 ALA B C 1
ATOM 1369 O O . ALA B 1 55 ? 3.236 -20.562 -5.188 1 93.56 55 ALA B O 1
ATOM 1370 N N . THR B 1 56 ? 4.23 -22.438 -5.875 1 96.31 56 THR B N 1
ATOM 1371 C CA . THR B 1 56 ? 2.975 -23.188 -5.957 1 96.31 56 THR B CA 1
ATOM 1372 C C . THR B 1 56 ? 2.328 -23.312 -4.582 1 96.31 56 THR B C 1
ATOM 1374 O O . THR B 1 56 ? 1.125 -23.078 -4.434 1 96.31 56 THR B O 1
ATOM 1377 N N . ALA B 1 57 ? 3.121 -23.594 -3.609 1 95.94 57 ALA B N 1
ATOM 1378 C CA . ALA B 1 57 ? 2.609 -23.719 -2.246 1 95.94 57 ALA B CA 1
ATOM 1379 C C . ALA B 1 57 ? 2.016 -22.406 -1.763 1 95.94 57 ALA B C 1
ATOM 1381 O O . ALA B 1 57 ? 0.991 -22.391 -1.078 1 95.94 57 ALA B O 1
ATOM 1382 N N . ALA B 1 58 ? 2.646 -21.344 -2.074 1 94.44 58 ALA B N 1
ATOM 1383 C CA . ALA B 1 58 ? 2.191 -20.016 -1.646 1 94.44 58 ALA B CA 1
ATOM 1384 C C . ALA B 1 58 ? 0.836 -19.688 -2.262 1 94.44 58 ALA B C 1
ATOM 1386 O O . ALA B 1 58 ? -0.079 -19.25 -1.561 1 94.44 58 ALA B O 1
ATOM 1387 N N . VAL B 1 59 ? 0.733 -19.875 -3.531 1 97.12 59 VAL B N 1
ATOM 1388 C CA . VAL B 1 59 ? -0.51 -19.594 -4.242 1 97.12 59 VAL B CA 1
ATOM 1389 C C . VAL B 1 59 ? -1.62 -20.5 -3.721 1 97.12 59 VAL B C 1
ATOM 1391 O O . VAL B 1 59 ? -2.756 -20.062 -3.531 1 97.12 59 VAL B O 1
ATOM 1394 N N . ASP B 1 60 ? -1.339 -21.75 -3.5 1 97.06 60 ASP B N 1
ATOM 1395 C CA . ASP B 1 60 ? -2.318 -22.703 -2.977 1 97.06 60 ASP B CA 1
ATOM 1396 C C . ASP B 1 60 ? -2.807 -22.281 -1.593 1 97.06 60 ASP B C 1
ATOM 1398 O O . ASP B 1 60 ? -4 -22.359 -1.299 1 97.06 60 ASP B O 1
ATOM 1402 N N . ALA B 1 61 ? -1.896 -21.906 -0.79 1 95.38 61 ALA B N 1
ATOM 1403 C CA . ALA B 1 61 ? -2.248 -21.484 0.562 1 95.38 61 ALA B CA 1
ATOM 1404 C C . ALA B 1 61 ? -3.227 -20.312 0.533 1 95.38 61 ALA B C 1
ATOM 1406 O O . ALA B 1 61 ? -4.207 -20.297 1.284 1 95.38 61 ALA B O 1
ATOM 1407 N N . VAL B 1 62 ? -2.998 -19.312 -0.323 1 96.44 62 VAL B N 1
ATOM 1408 C CA . VAL B 1 62 ? -3.902 -18.172 -0.469 1 96.44 62 VAL B CA 1
ATOM 1409 C C . VAL B 1 62 ? -5.262 -18.656 -0.967 1 96.44 62 VAL B C 1
ATOM 1411 O O . VAL B 1 62 ? -6.301 -18.297 -0.407 1 96.44 62 VAL B O 1
ATOM 1414 N N . ALA B 1 63 ? -5.277 -19.484 -1.984 1 96.88 63 ALA B N 1
ATOM 1415 C CA . ALA B 1 63 ? -6.52 -19.953 -2.598 1 96.88 63 ALA B CA 1
ATOM 1416 C C . ALA B 1 63 ? -7.352 -20.75 -1.604 1 96.88 63 ALA B C 1
ATOM 1418 O O . ALA B 1 63 ? -8.578 -20.609 -1.557 1 96.88 63 ALA B O 1
ATOM 1419 N N . GLU B 1 64 ? -6.723 -21.578 -0.893 1 95.69 64 GLU B N 1
ATOM 1420 C CA . GLU B 1 64 ? -7.422 -22.406 0.089 1 95.69 64 GLU B CA 1
ATOM 1421 C C . GLU B 1 64 ? -8.086 -21.531 1.159 1 95.69 64 GLU B C 1
ATOM 1423 O O . GLU B 1 64 ? -9.234 -21.781 1.53 1 95.69 64 GLU B O 1
ATOM 1428 N N . ARG B 1 65 ? -7.371 -20.594 1.632 1 93.81 65 ARG B N 1
ATOM 1429 C CA . ARG B 1 65 ? -7.914 -19.703 2.652 1 93.81 65 ARG B CA 1
ATOM 1430 C C . ARG B 1 65 ? -9.078 -18.891 2.1 1 93.81 65 ARG B C 1
ATOM 1432 O O . ARG B 1 65 ? -10.078 -18.672 2.789 1 93.81 65 ARG B O 1
ATOM 1439 N N . VAL B 1 66 ? -8.945 -18.375 0.916 1 94.88 66 VAL B N 1
ATOM 1440 C CA . VAL B 1 66 ? -10.016 -17.641 0.257 1 94.88 66 VAL B CA 1
ATOM 1441 C C . VAL B 1 66 ? -11.242 -18.531 0.089 1 94.88 66 VAL B C 1
ATOM 1443 O O . VAL B 1 66 ? -12.375 -18.078 0.315 1 94.88 66 VAL B O 1
ATOM 1446 N N . ALA B 1 67 ? -11.023 -19.781 -0.243 1 94.62 67 ALA B N 1
ATOM 1447 C CA . ALA B 1 67 ? -12.109 -20.734 -0.42 1 94.62 67 ALA B CA 1
ATOM 1448 C C . ALA B 1 67 ? -12.859 -20.969 0.89 1 94.62 67 ALA B C 1
ATOM 1450 O O . ALA B 1 67 ? -14.078 -21.156 0.891 1 94.62 67 ALA B O 1
ATOM 1451 N N . GLU B 1 68 ? -12.094 -20.938 1.952 1 93.56 68 GLU B N 1
ATOM 1452 C CA . GLU B 1 68 ? -12.703 -21.109 3.268 1 93.56 68 GLU B CA 1
ATOM 1453 C C . GLU B 1 68 ? -13.727 -20 3.543 1 93.56 68 GLU B C 1
ATOM 1455 O O . GLU B 1 68 ? -14.648 -20.188 4.34 1 93.56 68 GLU B O 1
ATOM 1460 N N . ALA B 1 69 ? -13.609 -18.938 2.91 1 91.44 69 ALA B N 1
ATOM 1461 C CA . ALA B 1 69 ? -14.531 -17.828 3.086 1 91.44 69 ALA B CA 1
ATOM 1462 C C . ALA B 1 69 ? -15.656 -17.859 2.049 1 91.44 69 ALA B C 1
ATOM 1464 O O . ALA B 1 69 ? -16.469 -16.938 1.964 1 91.44 69 ALA B O 1
ATOM 1465 N N . GLY B 1 70 ? -15.664 -18.859 1.2 1 92.31 70 GLY B N 1
ATOM 1466 C CA . GLY B 1 70 ? -16.719 -19.047 0.22 1 92.31 70 GLY B CA 1
ATOM 1467 C C . GLY B 1 70 ? -16.453 -18.312 -1.084 1 92.31 70 GLY B C 1
ATOM 1468 O O . GLY B 1 70 ? -17.391 -18.062 -1.857 1 92.31 70 GLY B O 1
ATOM 1469 N N . LEU B 1 71 ? -15.273 -17.938 -1.278 1 93.81 71 LEU B N 1
ATOM 1470 C CA . LEU B 1 71 ? -14.883 -17.25 -2.502 1 93.81 71 LEU B CA 1
ATOM 1471 C C . LEU B 1 71 ? -13.922 -18.109 -3.326 1 93.81 71 LEU B C 1
ATOM 1473 O O . LEU B 1 71 ? -13.375 -19.094 -2.824 1 93.81 71 LEU B O 1
ATOM 1477 N N . ASP B 1 72 ? -13.844 -17.719 -4.582 1 91.31 72 ASP B N 1
ATOM 1478 C CA . ASP B 1 72 ? -12.898 -18.422 -5.441 1 91.31 72 ASP B CA 1
ATOM 1479 C C . ASP B 1 72 ? -11.703 -17.531 -5.793 1 91.31 72 ASP B C 1
ATOM 1481 O O . ASP B 1 72 ? -11.852 -16.328 -5.93 1 91.31 72 ASP B O 1
ATOM 1485 N N . ALA B 1 73 ? -10.594 -18.156 -5.859 1 96.25 73 ALA B N 1
ATOM 1486 C CA . ALA B 1 73 ? -9.383 -17.469 -6.305 1 96.25 73 ALA B CA 1
ATOM 1487 C C . ALA B 1 73 ? -8.773 -18.156 -7.523 1 96.25 73 ALA B C 1
ATOM 1489 O O . ALA B 1 73 ? -8.75 -19.391 -7.598 1 96.25 73 ALA B O 1
ATOM 1490 N N . VAL B 1 74 ? -8.328 -17.422 -8.469 1 96.88 74 VAL B N 1
ATOM 1491 C CA . VAL B 1 74 ? -7.57 -17.938 -9.602 1 96.88 74 VAL B CA 1
ATOM 1492 C C . VAL B 1 74 ? -6.094 -18.031 -9.234 1 96.88 74 VAL B C 1
ATOM 1494 O O . VAL B 1 74 ? -5.52 -17.078 -8.695 1 96.88 74 VAL B O 1
ATOM 1497 N N . ARG B 1 75 ? -5.508 -19.188 -9.453 1 97.88 75 ARG B N 1
ATOM 1498 C CA . ARG B 1 75 ? -4.117 -19.438 -9.094 1 97.88 75 ARG B CA 1
ATOM 1499 C C . ARG B 1 75 ? -3.189 -19.203 -10.281 1 97.88 75 ARG B C 1
ATOM 1501 O O . ARG B 1 75 ? -3.447 -19.703 -11.383 1 97.88 75 ARG B O 1
ATOM 1508 N N . HIS B 1 76 ? -2.125 -18.484 -10.039 1 98 76 HIS B N 1
ATOM 1509 C CA . HIS B 1 76 ? -1.142 -18.234 -11.086 1 98 76 HIS B CA 1
ATOM 1510 C C . HIS B 1 76 ? 0.279 -18.328 -10.539 1 98 76 HIS B C 1
ATOM 1512 O O . HIS B 1 76 ? 0.593 -17.719 -9.516 1 98 76 HIS B O 1
ATOM 1518 N N . VAL B 1 77 ? 1.104 -19.109 -11.203 1 97.5 77 VAL B N 1
ATOM 1519 C CA . VAL B 1 77 ? 2.551 -19.062 -11.023 1 97.5 77 VAL B CA 1
ATOM 1520 C C . VAL B 1 77 ? 3.215 -18.578 -12.312 1 97.5 77 VAL B C 1
ATOM 1522 O O . VAL B 1 77 ? 2.957 -19.109 -13.391 1 97.5 77 VAL B O 1
ATOM 1525 N N . ARG B 1 78 ? 3.99 -17.562 -12.234 1 96.88 78 ARG B N 1
ATOM 1526 C CA . ARG B 1 78 ? 4.68 -16.984 -13.383 1 96.88 78 ARG B CA 1
ATOM 1527 C C . ARG B 1 78 ? 6.188 -16.953 -13.164 1 96.88 78 ARG B C 1
ATOM 1529 O O . ARG B 1 78 ? 6.664 -17.234 -12.062 1 96.88 78 ARG B O 1
ATOM 1536 N N . TYR B 1 79 ? 6.93 -16.734 -14.273 1 94.06 79 TYR B N 1
ATOM 1537 C CA . TYR B 1 79 ? 8.383 -16.688 -14.234 1 94.06 79 TYR B CA 1
ATOM 1538 C C . TYR B 1 79 ? 8.898 -15.352 -14.758 1 94.06 79 TYR B C 1
ATOM 1540 O O . TYR B 1 79 ? 8.375 -14.82 -15.742 1 94.06 79 TYR B O 1
ATOM 1548 N N . GLY B 1 80 ? 9.875 -14.742 -14.07 1 93.44 80 GLY B N 1
ATOM 1549 C CA . GLY B 1 80 ? 10.445 -13.477 -14.492 1 93.44 80 GLY B CA 1
ATOM 1550 C C . GLY B 1 80 ? 10.875 -12.594 -13.336 1 93.44 80 GLY B C 1
ATOM 1551 O O . GLY B 1 80 ? 11.234 -13.102 -12.266 1 93.44 80 GLY B O 1
ATOM 1552 N N . SER B 1 81 ? 11.078 -11.32 -13.617 1 92.88 81 SER B N 1
ATOM 1553 C CA . SER B 1 81 ? 11.289 -10.344 -12.555 1 92.88 81 SER B CA 1
ATOM 1554 C C . SER B 1 81 ? 10.023 -10.125 -11.734 1 92.88 81 SER B C 1
ATOM 1556 O O . SER B 1 81 ? 8.992 -9.727 -12.281 1 92.88 81 SER B O 1
ATOM 1558 N N . PRO B 1 82 ? 10.055 -10.375 -10.469 1 94.19 82 PRO B N 1
ATOM 1559 C CA . PRO B 1 82 ? 8.828 -10.32 -9.664 1 94.19 82 PRO B CA 1
ATOM 1560 C C . PRO B 1 82 ? 8.109 -8.977 -9.758 1 94.19 82 PRO B C 1
ATOM 1562 O O . PRO B 1 82 ? 6.902 -8.938 -9.992 1 94.19 82 PRO B O 1
ATOM 1565 N N . ASP B 1 83 ? 8.852 -7.879 -9.602 1 94.38 83 ASP B N 1
ATOM 1566 C CA . ASP B 1 83 ? 8.203 -6.57 -9.594 1 94.38 83 ASP B CA 1
ATOM 1567 C C . ASP B 1 83 ? 7.586 -6.258 -10.961 1 94.38 83 ASP B C 1
ATOM 1569 O O . ASP B 1 83 ? 6.453 -5.777 -11.031 1 94.38 83 ASP B O 1
ATOM 1573 N N . GLU B 1 84 ? 8.312 -6.578 -12.07 1 95.75 84 GLU B N 1
ATOM 1574 C CA . GLU B 1 84 ? 7.793 -6.359 -13.414 1 95.75 84 GLU B CA 1
ATOM 1575 C C . GLU B 1 84 ? 6.586 -7.25 -13.695 1 95.75 84 GLU B C 1
ATOM 1577 O O . GLU B 1 84 ? 5.57 -6.785 -14.219 1 95.75 84 GLU B O 1
ATOM 1582 N N . THR B 1 85 ? 6.723 -8.477 -13.32 1 97.44 85 THR B N 1
ATOM 1583 C CA . THR B 1 85 ? 5.695 -9.469 -13.625 1 97.44 85 THR B CA 1
ATOM 1584 C C . THR B 1 85 ? 4.414 -9.18 -12.844 1 97.44 85 THR B C 1
ATOM 1586 O O . THR B 1 85 ? 3.316 -9.242 -13.398 1 97.44 85 THR B O 1
ATOM 1589 N N . ILE B 1 86 ? 4.504 -8.805 -11.594 1 97.75 86 ILE B N 1
ATOM 1590 C CA . ILE B 1 86 ? 3.35 -8.516 -10.758 1 97.75 86 ILE B CA 1
ATOM 1591 C C . ILE B 1 86 ? 2.623 -7.281 -11.289 1 97.75 86 ILE B C 1
ATOM 1593 O O . ILE B 1 86 ? 1.402 -7.301 -11.469 1 97.75 86 ILE B O 1
ATOM 1597 N N . ALA B 1 87 ? 3.4 -6.223 -11.578 1 97.31 87 ALA B N 1
ATOM 1598 C CA . ALA B 1 87 ? 2.797 -4.988 -12.078 1 97.31 87 ALA B CA 1
ATOM 1599 C C . ALA B 1 87 ? 2.105 -5.223 -13.422 1 97.31 87 ALA B C 1
ATOM 1601 O O . ALA B 1 87 ? 0.98 -4.766 -13.633 1 97.31 87 ALA B O 1
ATOM 1602 N N . ALA B 1 88 ? 2.781 -5.949 -14.328 1 97.88 88 ALA B N 1
ATOM 1603 C CA . ALA B 1 88 ? 2.223 -6.227 -15.648 1 97.88 88 ALA B CA 1
ATOM 1604 C C . ALA B 1 88 ? 0.964 -7.082 -15.539 1 97.88 88 ALA B C 1
ATOM 1606 O O . ALA B 1 88 ? -0.026 -6.832 -16.234 1 97.88 88 ALA B O 1
ATOM 1607 N N . TYR B 1 89 ? 1.005 -8.125 -14.68 1 98.12 89 TYR B N 1
ATOM 1608 C CA . TYR B 1 89 ? -0.156 -8.992 -14.5 1 98.12 89 TYR B CA 1
ATOM 1609 C C . TYR B 1 89 ? -1.365 -8.195 -14.031 1 98.12 89 TYR B C 1
ATOM 1611 O O . TYR B 1 89 ? -2.473 -8.367 -14.547 1 98.12 89 TYR B O 1
ATOM 1619 N N . ALA B 1 90 ? -1.2 -7.367 -13 1 97.81 90 ALA B N 1
ATOM 1620 C CA . ALA B 1 90 ? -2.293 -6.559 -12.469 1 97.81 90 ALA B CA 1
ATOM 1621 C C . ALA B 1 90 ? -2.9 -5.676 -13.555 1 97.81 90 ALA B C 1
ATOM 1623 O O . ALA B 1 90 ? -4.125 -5.605 -13.695 1 97.81 90 ALA B O 1
ATOM 1624 N N . ALA B 1 91 ? -2.047 -5.004 -14.344 1 96.44 91 ALA B N 1
ATOM 1625 C CA . ALA B 1 91 ? -2.508 -4.125 -15.414 1 96.44 91 ALA B CA 1
ATOM 1626 C C . ALA B 1 91 ? -3.252 -4.91 -16.484 1 96.44 91 ALA B C 1
ATOM 1628 O O . ALA B 1 91 ? -4.355 -4.535 -16.891 1 96.44 91 ALA B O 1
ATOM 1629 N N . ASP B 1 92 ? -2.684 -6.02 -16.922 1 97.12 92 ASP B N 1
ATOM 1630 C CA . ASP B 1 92 ? -3.199 -6.828 -18.031 1 97.12 92 ASP B CA 1
ATOM 1631 C C . ASP B 1 92 ? -4.551 -7.441 -17.672 1 97.12 92 ASP B C 1
ATOM 1633 O O . ASP B 1 92 ? -5.371 -7.707 -18.562 1 97.12 92 ASP B O 1
ATOM 1637 N N . HIS B 1 93 ? -4.859 -7.68 -16.391 1 96.75 93 HIS B N 1
ATOM 1638 C CA . HIS B 1 93 ? -6.078 -8.367 -15.977 1 96.75 93 HIS B CA 1
ATOM 1639 C C . HIS B 1 93 ? -7.074 -7.398 -15.344 1 96.75 93 HIS B C 1
ATOM 1641 O O . HIS B 1 93 ? -8.039 -7.824 -14.711 1 96.75 93 HIS B O 1
ATOM 1647 N N . GLY B 1 94 ? -6.758 -6.102 -15.438 1 95.25 94 GLY B N 1
ATOM 1648 C CA . GLY B 1 94 ? -7.688 -5.082 -14.969 1 95.25 94 GLY B CA 1
ATOM 1649 C C . GLY B 1 94 ? -7.887 -5.102 -13.469 1 95.25 94 GLY B C 1
ATOM 1650 O O . GLY B 1 94 ? -8.992 -4.855 -12.984 1 95.25 94 GLY B O 1
ATOM 1651 N N . ALA B 1 95 ? -6.895 -5.52 -12.695 1 96.25 95 ALA B N 1
ATOM 1652 C CA . ALA B 1 95 ? -6.984 -5.496 -11.234 1 96.25 95 ALA B CA 1
ATOM 1653 C C . ALA B 1 95 ? -7.102 -4.066 -10.719 1 96.25 95 ALA B C 1
ATOM 1655 O O . ALA B 1 95 ? -6.457 -3.152 -11.242 1 96.25 95 ALA B O 1
ATOM 1656 N N . ASP B 1 96 ? -7.871 -3.934 -9.68 1 93.81 96 ASP B N 1
ATOM 1657 C CA . ASP B 1 96 ? -8.047 -2.617 -9.078 1 93.81 96 ASP B CA 1
ATOM 1658 C C . ASP B 1 96 ? -7.137 -2.451 -7.855 1 93.81 96 ASP B C 1
ATOM 1660 O O . ASP B 1 96 ? -6.992 -1.345 -7.332 1 93.81 96 ASP B O 1
ATOM 1664 N N . LEU B 1 97 ? -6.504 -3.52 -7.492 1 96.38 97 LEU B N 1
ATOM 1665 C CA . LEU B 1 97 ? -5.684 -3.52 -6.281 1 96.38 97 LEU B CA 1
ATOM 1666 C C . LEU B 1 97 ? -4.664 -4.652 -6.316 1 96.38 97 LEU B C 1
ATOM 1668 O O . LEU B 1 97 ? -4.977 -5.762 -6.758 1 96.38 97 LEU B O 1
ATOM 1672 N N . ILE B 1 98 ? -3.461 -4.375 -5.883 1 97.38 98 ILE B N 1
ATOM 1673 C CA . ILE B 1 98 ? -2.463 -5.395 -5.586 1 97.38 98 ILE B CA 1
ATOM 1674 C C . ILE B 1 98 ? -2.256 -5.488 -4.074 1 97.38 98 ILE B C 1
ATOM 1676 O O . ILE B 1 98 ? -2.039 -4.477 -3.408 1 97.38 98 ILE B O 1
ATOM 1680 N N . VAL B 1 99 ? -2.334 -6.668 -3.529 1 97.19 99 VAL B N 1
ATOM 1681 C CA . VAL B 1 99 ? -2.09 -6.941 -2.117 1 97.19 99 VAL B CA 1
ATOM 1682 C C . VAL B 1 99 ? -0.809 -7.758 -1.963 1 97.19 99 VAL B C 1
ATOM 1684 O O . VAL B 1 99 ? -0.652 -8.805 -2.598 1 97.19 99 VAL B O 1
ATOM 1687 N N . MET B 1 100 ? 0.099 -7.219 -1.12 1 95.44 100 MET B N 1
ATOM 1688 C CA . MET B 1 100 ? 1.389 -7.871 -0.917 1 95.44 100 MET B CA 1
ATOM 1689 C C . MET B 1 100 ? 1.837 -7.75 0.535 1 95.44 100 MET B C 1
ATOM 1691 O O . MET B 1 100 ? 1.315 -6.922 1.283 1 95.44 100 MET B O 1
ATOM 1695 N N . GLY B 1 101 ? 2.734 -8.633 0.913 1 93.75 101 GLY B N 1
ATOM 1696 C CA . GLY B 1 101 ? 3.385 -8.469 2.203 1 93.75 101 GLY B CA 1
ATOM 1697 C C . GLY B 1 101 ? 4.363 -7.312 2.24 1 93.75 101 GLY B C 1
ATOM 1698 O O . GLY B 1 101 ? 5.062 -7.051 1.257 1 93.75 101 GLY B O 1
ATOM 1699 N N . ALA B 1 102 ? 4.328 -6.531 3.445 1 86.94 102 ALA B N 1
ATOM 1700 C CA . ALA B 1 102 ? 5.242 -5.406 3.607 1 86.94 102 ALA B CA 1
ATOM 1701 C C . ALA B 1 102 ? 6.672 -5.887 3.855 1 86.94 102 ALA B C 1
ATOM 1703 O O . ALA B 1 102 ? 7.629 -5.145 3.633 1 86.94 102 ALA B O 1
ATOM 1704 N N . GLY B 1 103 ? 6.66 -7.082 5.094 1 66.62 103 GLY B N 1
ATOM 1705 C CA . GLY B 1 103 ? 7.867 -7.602 5.723 1 66.62 103 GLY B CA 1
ATOM 1706 C C . GLY B 1 103 ? 8.914 -8.039 4.723 1 66.62 103 GLY B C 1
ATOM 1707 O O . GLY B 1 103 ? 8.625 -8.203 3.533 1 66.62 103 GLY B O 1
ATOM 1708 N N . ALA B 1 104 ? 10.195 -7.52 4.867 1 50.53 104 ALA B N 1
ATOM 1709 C CA . ALA B 1 104 ? 11.312 -8.453 5.012 1 50.53 104 ALA B CA 1
ATOM 1710 C C . ALA B 1 104 ? 11.164 -9.289 6.277 1 50.53 104 ALA B C 1
ATOM 1712 O O . ALA B 1 104 ? 10.672 -8.805 7.297 1 50.53 104 ALA B O 1
ATOM 1713 N N . ARG B 1 105 ? 10.633 -10.586 6.523 1 43.59 105 ARG B N 1
ATOM 1714 C CA . ARG B 1 105 ? 10.766 -11.359 7.754 1 43.59 105 ARG B CA 1
ATOM 1715 C C . ARG B 1 105 ? 11.781 -10.719 8.695 1 43.59 105 ARG B C 1
ATOM 1717 O O . ARG B 1 105 ? 12.859 -10.312 8.258 1 43.59 105 ARG B O 1
ATOM 1724 N N . SER B 1 106 ? 11.375 -10.016 9.797 1 38.5 106 SER B N 1
ATOM 1725 C CA . SER B 1 106 ? 12.25 -9.555 10.875 1 38.5 106 SER B CA 1
ATOM 1726 C C . SER B 1 106 ? 13.547 -10.352 10.906 1 38.5 106 SER B C 1
ATOM 1728 O O . SER B 1 106 ? 14.492 -9.984 11.609 1 38.5 106 SER B O 1
ATOM 1730 N N . GLY B 1 107 ? 13.625 -11.664 11.258 1 35.94 107 GLY B N 1
ATOM 1731 C CA . GLY B 1 107 ? 14.914 -12.039 11.82 1 35.94 107 GLY B CA 1
ATOM 1732 C C . GLY B 1 107 ? 16.094 -11.508 11.016 1 35.94 107 GLY B C 1
ATOM 1733 O O . GLY B 1 107 ? 16.969 -10.836 11.562 1 35.94 107 GLY B O 1
ATOM 1734 N N . LEU B 1 108 ? 16.875 -12.383 10.117 1 36.78 108 LEU B N 1
ATOM 1735 C CA . LEU B 1 108 ? 18.156 -12.141 9.469 1 36.78 108 LEU B CA 1
ATOM 1736 C C . LEU B 1 108 ? 18.062 -10.992 8.469 1 36.78 108 LEU B C 1
ATOM 1738 O O . LEU B 1 108 ? 17.312 -11.078 7.492 1 36.78 108 LEU B O 1
ATOM 1742 N N . ARG B 1 109 ? 18.219 -9.641 8.891 1 39.25 109 ARG B N 1
ATOM 1743 C CA . ARG B 1 109 ? 18.641 -8.359 8.328 1 39.25 109 ARG B CA 1
ATOM 1744 C C . ARG B 1 109 ? 19.125 -8.516 6.891 1 39.25 109 ARG B C 1
ATOM 1746 O O . ARG B 1 109 ? 19.188 -7.543 6.141 1 39.25 109 ARG B O 1
ATOM 1753 N N . ARG B 1 110 ? 20.281 -9.289 6.758 1 37.34 110 ARG B N 1
ATOM 1754 C CA . ARG B 1 110 ? 21.406 -9.125 5.836 1 37.34 110 ARG B CA 1
ATOM 1755 C C . ARG B 1 110 ? 20.938 -9.156 4.387 1 37.34 110 ARG B C 1
ATOM 1757 O O . ARG B 1 110 ? 21.547 -8.523 3.52 1 37.34 110 ARG B O 1
ATOM 1764 N N . PHE B 1 111 ? 20.5 -10.422 3.861 1 36.5 111 PHE B N 1
ATOM 1765 C CA . PHE B 1 111 ? 20.484 -10.734 2.436 1 36.5 111 PHE B CA 1
ATOM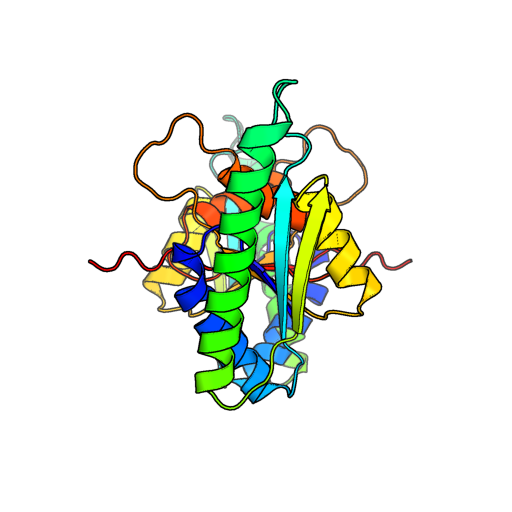 1766 C C . PHE B 1 111 ? 19.094 -10.539 1.851 1 36.5 111 PHE B C 1
ATOM 1768 O O . PHE B 1 111 ? 18.812 -10.992 0.741 1 36.5 111 PHE B O 1
ATOM 1775 N N . VAL B 1 112 ? 18 -10.43 2.594 1 40.16 112 VAL B N 1
ATOM 1776 C CA . VAL B 1 112 ? 16.703 -10.867 2.064 1 40.16 112 VAL B CA 1
ATOM 1777 C C . VAL B 1 112 ? 16.281 -9.953 0.92 1 40.16 112 VAL B C 1
ATOM 1779 O O . VAL B 1 112 ? 16.188 -8.734 1.094 1 40.16 112 VAL B O 1
ATOM 1782 N N . SER B 1 113 ? 16.391 -10.211 -0.262 1 42.56 113 SER B N 1
ATOM 1783 C CA . SER B 1 113 ? 15.945 -9.977 -1.633 1 42.56 113 SER B CA 1
ATOM 1784 C C . SER B 1 113 ? 14.469 -9.586 -1.68 1 42.56 113 SER B C 1
ATOM 1786 O O . SER B 1 113 ? 14.031 -8.906 -2.607 1 42.56 113 SER B O 1
ATOM 1788 N N . ALA B 1 114 ? 13.531 -10.289 -0.736 1 47.06 114 ALA B N 1
ATOM 1789 C CA . ALA B 1 114 ? 12.086 -10.102 -0.73 1 47.06 114 ALA B CA 1
ATOM 1790 C C . ALA B 1 114 ? 11.719 -8.672 -0.338 1 47.06 114 ALA B C 1
ATOM 1792 O O . ALA B 1 114 ? 10.617 -8.203 -0.634 1 47.06 114 ALA B O 1
ATOM 1793 N N . GLY B 1 115 ? 12.695 -7.965 0.257 1 57.94 115 GLY B N 1
ATOM 1794 C CA . GLY B 1 115 ? 12.422 -6.668 0.862 1 57.94 115 GLY B CA 1
ATOM 1795 C C . GLY B 1 115 ? 12.312 -5.547 -0.154 1 57.94 115 GLY B C 1
ATOM 1796 O O . GLY B 1 115 ? 11.617 -4.555 0.081 1 57.94 115 GLY B O 1
ATOM 1797 N N . SER B 1 116 ? 12.82 -5.984 -1.32 1 78.75 116 SER B N 1
ATOM 1798 C CA . SER B 1 116 ? 12.883 -4.883 -2.277 1 78.75 116 SER B CA 1
ATOM 1799 C C . SER B 1 116 ? 11.75 -4.969 -3.295 1 78.75 116 SER B C 1
ATOM 1801 O O . SER B 1 116 ? 11.5 -4.016 -4.035 1 78.75 116 SER B O 1
ATOM 1803 N N . THR B 1 117 ? 11.016 -6.133 -3.17 1 89.31 117 THR B N 1
ATOM 1804 C CA . THR B 1 117 ? 10.039 -6.336 -4.23 1 89.31 117 THR B CA 1
ATOM 1805 C C . THR B 1 117 ? 8.852 -5.391 -4.062 1 89.31 117 THR B C 1
ATOM 1807 O O . THR B 1 117 ? 8.438 -4.723 -5.012 1 89.31 117 THR B O 1
ATOM 1810 N N . THR B 1 118 ? 8.367 -5.27 -2.883 1 92.44 118 THR B N 1
ATOM 1811 C CA . THR B 1 118 ? 7.164 -4.48 -2.654 1 92.44 118 THR B CA 1
ATOM 1812 C C . THR B 1 118 ? 7.391 -3.02 -3.037 1 92.44 118 THR B C 1
ATOM 1814 O O . THR B 1 118 ? 6.617 -2.447 -3.807 1 92.44 118 THR B O 1
ATOM 1817 N N . PRO B 1 119 ? 8.516 -2.465 -2.59 1 89.44 119 PRO B N 1
ATOM 1818 C CA . PRO B 1 119 ? 8.742 -1.086 -3.025 1 89.44 119 PRO B CA 1
ATOM 1819 C C . PRO B 1 119 ? 8.898 -0.962 -4.539 1 89.44 119 PRO B C 1
ATOM 1821 O O . PRO B 1 119 ? 8.445 0.021 -5.133 1 89.44 119 PRO B O 1
ATOM 1824 N N . ARG B 1 120 ? 9.492 -1.876 -5.133 1 90.25 120 ARG B N 1
ATOM 1825 C CA . ARG B 1 120 ? 9.68 -1.826 -6.578 1 90.25 120 ARG B CA 1
ATOM 1826 C C . ARG B 1 120 ? 8.344 -1.964 -7.305 1 90.25 120 ARG B C 1
ATOM 1828 O O . ARG B 1 120 ? 8.117 -1.309 -8.328 1 90.25 120 ARG B O 1
ATOM 1835 N N . VAL B 1 121 ? 7.477 -2.84 -6.828 1 94.06 121 VAL B N 1
ATOM 1836 C CA . VAL B 1 121 ? 6.145 -2.967 -7.41 1 94.06 121 VAL B CA 1
ATOM 1837 C C . VAL B 1 121 ? 5.391 -1.646 -7.27 1 94.06 121 VAL B C 1
ATOM 1839 O O . VAL B 1 121 ? 4.738 -1.193 -8.211 1 94.06 121 VAL B O 1
ATOM 1842 N N . GLN B 1 122 ? 5.461 -1.051 -6.172 1 92.69 122 GLN B N 1
ATOM 1843 C CA . GLN B 1 122 ? 4.773 0.206 -5.902 1 92.69 122 GLN B CA 1
ATOM 1844 C C . GLN B 1 122 ? 5.195 1.287 -6.895 1 92.69 122 GLN B C 1
ATOM 1846 O O . GLN B 1 122 ? 4.371 2.09 -7.336 1 92.69 122 GLN B O 1
ATOM 1851 N N . ARG B 1 123 ? 6.43 1.271 -7.164 1 88.19 123 ARG B N 1
ATOM 1852 C CA . ARG B 1 123 ? 6.961 2.271 -8.086 1 88.19 123 ARG B CA 1
ATOM 1853 C C . ARG B 1 123 ? 6.488 2.012 -9.508 1 88.19 123 ARG B C 1
ATOM 1855 O O . ARG B 1 123 ? 6.258 2.951 -10.273 1 88.19 123 ARG B O 1
ATOM 1862 N N . ARG B 1 124 ? 6.312 0.853 -9.82 1 91.69 124 ARG B N 1
ATOM 1863 C CA . ARG B 1 124 ? 6.059 0.456 -11.203 1 91.69 124 ARG B CA 1
ATOM 1864 C C . ARG B 1 124 ? 4.562 0.377 -11.484 1 91.69 124 ARG B C 1
ATOM 1866 O O . ARG B 1 124 ? 4.125 0.568 -12.617 1 91.69 124 ARG B O 1
ATOM 1873 N N . SER B 1 125 ? 3.814 0.091 -10.5 1 95.44 125 SER B N 1
ATOM 1874 C CA . SER B 1 125 ? 2.418 -0.286 -10.695 1 95.44 125 SER B CA 1
ATOM 1875 C C . SER B 1 125 ? 1.564 0.921 -11.07 1 95.44 125 SER B C 1
ATOM 1877 O O . SER B 1 125 ? 1.746 2.01 -10.523 1 95.44 125 SER B O 1
ATOM 1879 N N . SER B 1 126 ? 0.652 0.728 -11.992 1 93.38 126 SER B N 1
ATOM 1880 C CA . SER B 1 126 ? -0.383 1.706 -12.312 1 93.38 126 SER B CA 1
ATOM 1881 C C . SER B 1 126 ? -1.615 1.513 -11.43 1 93.38 126 SER B C 1
ATOM 1883 O O . SER B 1 126 ? -2.584 2.268 -11.539 1 93.38 126 SER B O 1
ATOM 1885 N N . VAL B 1 127 ? -1.527 0.504 -10.562 1 94.44 127 VAL B N 1
ATOM 1886 C CA . VAL B 1 127 ? -2.619 0.134 -9.672 1 94.44 127 VAL B CA 1
ATOM 1887 C C . VAL B 1 127 ? -2.191 0.344 -8.219 1 94.44 127 VAL B C 1
ATOM 1889 O O . VAL B 1 127 ? -1.026 0.135 -7.875 1 94.44 127 VAL B O 1
ATOM 1892 N N . PRO B 1 128 ? -3.162 0.759 -7.355 1 95.88 128 PRO B N 1
ATOM 1893 C CA . PRO B 1 128 ? -2.789 0.876 -5.945 1 95.88 128 PRO B CA 1
ATOM 1894 C C . PRO B 1 128 ? -2.236 -0.427 -5.371 1 95.88 128 PRO B C 1
ATOM 1896 O O . PRO B 1 128 ? -2.699 -1.512 -5.734 1 95.88 128 PRO B O 1
ATOM 1899 N N . VAL B 1 129 ? -1.255 -0.312 -4.469 1 96.38 129 VAL B N 1
ATOM 1900 C CA . VAL B 1 129 ? -0.616 -1.465 -3.842 1 96.38 129 VAL B CA 1
ATOM 1901 C C . VAL B 1 129 ? -0.808 -1.404 -2.328 1 96.38 129 VAL B C 1
ATOM 1903 O O . VAL B 1 129 ? -0.451 -0.411 -1.69 1 96.38 129 VAL B O 1
ATOM 1906 N N . LEU B 1 130 ? -1.418 -2.4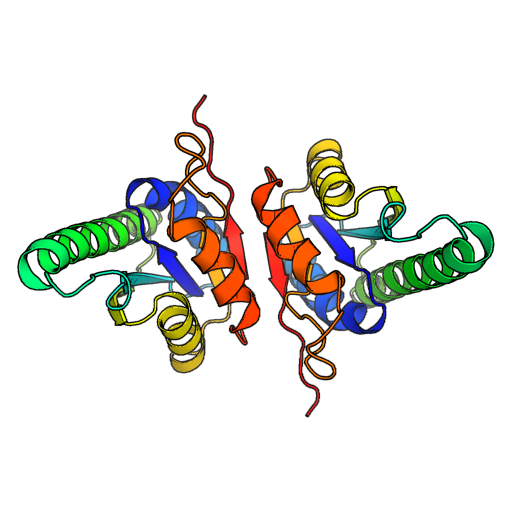14 -1.81 1 96.69 130 LEU B N 1
ATOM 1907 C CA . LEU B 1 130 ? -1.598 -2.557 -0.369 1 96.69 130 LEU B CA 1
ATOM 1908 C C . LEU B 1 130 ? -0.515 -3.451 0.227 1 96.69 130 LEU B C 1
ATOM 1910 O O . LEU B 1 130 ? -0.451 -4.645 -0.077 1 96.69 130 LEU B O 1
ATOM 1914 N N . ALA B 1 131 ? 0.332 -2.877 1.012 1 95.81 131 ALA B N 1
ATOM 1915 C CA . ALA B 1 131 ? 1.368 -3.617 1.727 1 95.81 131 ALA B CA 1
ATOM 1916 C C . ALA B 1 131 ? 0.889 -4.027 3.117 1 95.81 131 ALA B C 1
ATOM 1918 O O . ALA B 1 131 ? 0.598 -3.174 3.957 1 95.81 131 ALA B O 1
ATOM 1919 N N . VAL B 1 132 ? 0.854 -5.336 3.406 1 95.56 132 VAL B N 1
ATOM 1920 C CA . VAL B 1 132 ? 0.343 -5.891 4.656 1 95.56 132 VAL B CA 1
ATOM 1921 C C . VAL B 1 132 ? 1.508 -6.27 5.566 1 95.56 132 VAL B C 1
ATOM 1923 O O . VAL B 1 132 ? 2.385 -7.043 5.176 1 95.56 132 VAL B O 1
ATOM 1926 N N . PRO B 1 133 ? 1.522 -5.652 6.727 1 91.75 133 PRO B N 1
ATOM 1927 C CA . PRO B 1 133 ? 2.602 -6.02 7.645 1 91.75 133 PRO B CA 1
ATOM 1928 C C . PRO B 1 133 ? 2.523 -7.477 8.094 1 91.75 133 PRO B C 1
ATOM 1930 O O . PRO B 1 133 ? 1.458 -8.094 8.016 1 91.75 133 PRO B O 1
ATOM 1933 N N . GLU B 1 134 ? 3.758 -7.969 8.508 1 79.56 134 GLU B N 1
ATOM 1934 C CA . GLU B 1 134 ? 3.807 -9.336 9.016 1 79.56 134 GLU B CA 1
ATOM 1935 C C . GLU B 1 134 ? 3.08 -9.445 10.352 1 79.56 134 GLU B C 1
ATOM 1937 O O . GLU B 1 134 ? 3.105 -8.516 11.164 1 79.56 134 GLU B O 1
ATOM 1942 N N . THR B 1 135 ? 2.041 -10.258 10.516 1 64.69 135 THR B N 1
ATOM 1943 C CA . THR B 1 135 ? 1.3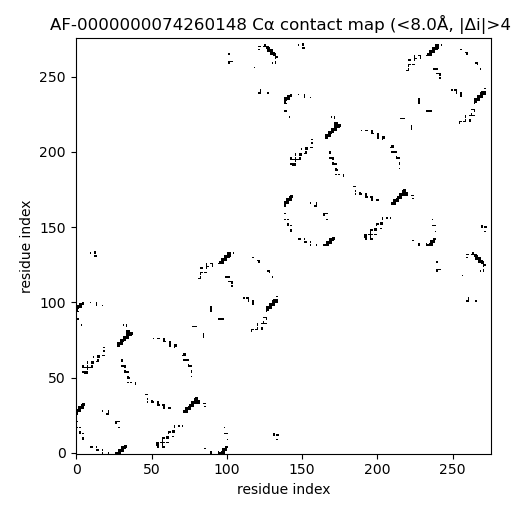9 -10.453 11.805 1 64.69 135 THR B CA 1
ATOM 1944 C C . THR B 1 135 ? 2.318 -11.18 12.781 1 64.69 135 THR B C 1
ATOM 1946 O O . THR B 1 135 ? 2.996 -12.133 12.398 1 64.69 135 THR B O 1
ATOM 1949 N N . SER B 1 136 ? 3.27 -10.445 13.562 1 49.47 136 SER B N 1
ATOM 1950 C CA . SER B 1 136 ? 4.043 -11.18 14.562 1 49.47 136 SER B CA 1
ATOM 1951 C C . SER B 1 136 ? 3.135 -12.031 15.453 1 49.47 136 SER B C 1
ATOM 1953 O O . SER B 1 136 ? 2.145 -11.531 15.992 1 49.47 136 SER B O 1
ATOM 1955 N N . GLU B 1 137 ? 2.77 -13.32 15.117 1 42.31 137 GLU B N 1
ATOM 1956 C CA . GLU B 1 137 ? 2.275 -14.141 16.219 1 42.31 137 GLU B CA 1
ATOM 1957 C C . GLU B 1 137 ? 3.15 -13.984 17.453 1 42.31 137 GLU B C 1
ATOM 1959 O O . GLU B 1 137 ? 4.363 -14.211 17.391 1 42.31 137 GLU B O 1
ATOM 1964 N N . GLU B 1 138 ? 3.105 -12.922 18.188 1 32.19 138 GLU B N 1
ATOM 1965 C CA . GLU B 1 138 ? 3.604 -13.32 19.5 1 32.19 138 GLU B CA 1
ATOM 1966 C C . GLU B 1 138 ? 2.758 -14.445 20.094 1 32.19 138 GLU B C 1
ATOM 1968 O O . GLU B 1 138 ? 1.539 -14.477 19.906 1 32.19 138 GLU B O 1
#

pLDDT: mean 84.28, std 18.2, range [32.16, 98.44]

Foldseek 3Di:
DEEEWQALLCQQVQLVVVLVVCVVPVDEYEYEYEQEQPVDDPPRDPSRVVSQVRRQSNQVSSQVNSVVSVHGYHYYYYYYHLLVVQQVVCVVVVNQEYEYACDPPPDPPDDDPVNVNQVSNCVRHPHYYHHDYDPPPD/DEEEWQALLCQQVQLVVVLVVCVVPVDEYEYEYEQEQPVDDPPRDPSRVVSQVRRQSNQVSSQVNSVVSVHGYHYYYYYYHLLVVQQVVCVVVVNQEYEYAQDPPPDPPDDDPSNVRQVSNCVRHPHYYHHDYDPPPD